Protein AF-0000000068597680 (afdb_homodimer)

Radius of gyration: 28.23 Å; Cα contacts (8 Å, |Δi|>4): 250; chains: 2; bounding box: 52×88×103 Å

Structure (mmCIF, N/CA/C/O backbone):
data_AF-0000000068597680-model_v1
#
loop_
_entity.id
_entity.type
_entity.pdbx_description
1 polymer 'Septum formation topological specificity factor MinE'
#
loop_
_atom_site.group_PDB
_atom_site.id
_atom_site.type_symbol
_atom_site.label_atom_id
_atom_site.label_alt_id
_atom_site.label_comp_id
_atom_site.label_asym_id
_atom_site.label_entity_id
_atom_site.label_seq_id
_atom_site.pdbx_PDB_ins_code
_atom_site.Cartn_x
_atom_site.Cartn_y
_atom_site.Cartn_z
_atom_site.occupancy
_atom_site.B_iso_or_equiv
_atom_site.auth_seq_id
_atom_site.auth_comp_id
_atom_site.auth_asym_id
_atom_site.auth_atom_id
_atom_site.pdbx_PDB_model_num
ATOM 1 N N . MET A 1 1 ? 17.906 44.656 -8.352 1 58.22 1 MET A N 1
ATOM 2 C CA . MET A 1 1 ? 18.5 45 -7.055 1 58.22 1 MET A CA 1
ATOM 3 C C . MET A 1 1 ? 18.547 43.75 -6.148 1 58.22 1 MET A C 1
ATOM 5 O O . MET A 1 1 ? 19.531 43.562 -5.434 1 58.22 1 MET A O 1
ATOM 9 N N . HIS A 1 2 ? 17.594 42.812 -6.258 1 70.38 2 HIS A N 1
ATOM 10 C CA . HIS A 1 2 ? 17.469 41.656 -5.359 1 70.38 2 HIS A CA 1
ATOM 11 C C . HIS A 1 2 ? 18.578 40.656 -5.613 1 70.38 2 HIS A C 1
ATOM 13 O O . HIS A 1 2 ? 19.109 40.062 -4.672 1 70.38 2 HIS A O 1
ATOM 19 N N . MET A 1 3 ? 19.062 40.5 -6.773 1 74.06 3 MET A N 1
ATOM 20 C CA . MET A 1 3 ? 20.094 39.531 -7.125 1 74.06 3 MET A CA 1
ATOM 21 C C . MET A 1 3 ? 21.453 39.969 -6.555 1 74.06 3 MET A C 1
ATOM 23 O O . MET A 1 3 ? 22.172 39.125 -5.996 1 74.06 3 MET A O 1
ATOM 27 N N . ALA A 1 4 ? 21.766 41.25 -6.621 1 79.25 4 ALA A N 1
ATOM 28 C CA . ALA A 1 4 ? 23.031 41.75 -6.102 1 79.25 4 ALA A CA 1
ATOM 29 C C . ALA A 1 4 ? 23.094 41.594 -4.582 1 79.25 4 ALA A C 1
ATOM 31 O O . ALA A 1 4 ? 24.141 41.25 -4.027 1 79.25 4 ALA A O 1
ATOM 32 N N . TYR A 1 5 ? 22.016 41.812 -3.977 1 79.5 5 TYR A N 1
ATOM 33 C CA . TYR A 1 5 ? 21.938 41.75 -2.521 1 79.5 5 TYR A CA 1
ATOM 34 C C . TYR A 1 5 ? 22.25 40.344 -2.027 1 79.5 5 TYR A C 1
ATOM 36 O O . TYR A 1 5 ? 22.969 40.156 -1.041 1 79.5 5 TYR A O 1
ATOM 44 N N . ARG A 1 6 ? 21.75 39.281 -2.684 1 80.88 6 ARG A N 1
ATOM 45 C CA . ARG A 1 6 ? 21.922 37.875 -2.291 1 80.88 6 ARG A CA 1
ATOM 46 C C . ARG A 1 6 ? 23.375 37.469 -2.441 1 80.88 6 ARG A C 1
ATOM 48 O O . ARG A 1 6 ? 23.859 36.594 -1.688 1 80.88 6 ARG A O 1
ATOM 55 N N . ILE A 1 7 ? 24.016 37.969 -3.381 1 84.94 7 ILE A N 1
ATOM 56 C CA . ILE A 1 7 ? 25.438 37.719 -3.604 1 84.94 7 ILE A CA 1
ATOM 57 C C . ILE A 1 7 ? 26.25 38.281 -2.459 1 84.94 7 ILE A C 1
ATOM 59 O O . ILE A 1 7 ? 27.203 37.656 -1.98 1 84.94 7 ILE A O 1
ATOM 63 N N . PHE A 1 8 ? 25.875 39.406 -2.006 1 87.44 8 PHE A N 1
ATOM 64 C CA . PHE A 1 8 ? 26.656 40.125 -1.002 1 87.44 8 PHE A CA 1
ATOM 65 C C . PHE A 1 8 ? 26.234 39.719 0.404 1 87.44 8 PHE A C 1
ATOM 67 O O . PHE A 1 8 ? 27.031 39.75 1.337 1 87.44 8 PHE A O 1
ATOM 74 N N . PHE A 1 9 ? 24.953 39.219 0.613 1 86.19 9 PHE A N 1
ATOM 75 C CA . PHE A 1 9 ? 24.438 38.844 1.919 1 86.19 9 PHE A CA 1
ATOM 76 C C . PHE A 1 9 ? 23.766 37.469 1.843 1 86.19 9 PHE A C 1
ATOM 78 O O . PHE A 1 9 ? 22.547 37.375 1.99 1 86.19 9 PHE A O 1
ATOM 85 N N . PRO A 1 10 ? 24.625 36.5 1.604 1 82.94 10 PRO A N 1
ATOM 86 C CA . PRO A 1 10 ? 24.047 35.156 1.555 1 82.94 10 PRO A CA 1
ATOM 87 C C . PRO A 1 10 ? 23.359 34.75 2.863 1 82.94 10 PRO A C 1
ATOM 89 O O . PRO A 1 10 ? 23.703 35.281 3.926 1 82.94 10 PRO A O 1
ATOM 92 N N . PRO A 1 11 ? 22.297 34.031 2.746 1 83.25 11 PRO A N 1
ATOM 93 C CA . PRO A 1 11 ? 21.656 33.594 3.984 1 83.25 11 PRO A CA 1
ATOM 94 C C . PRO A 1 11 ? 22.625 32.938 4.961 1 83.25 11 PRO A C 1
ATOM 96 O O . PRO A 1 11 ? 23.516 32.219 4.543 1 83.25 11 PRO A O 1
ATOM 99 N N . SER A 1 12 ? 22.531 33.344 6.102 1 89.12 12 SER A N 1
ATOM 100 C CA . SER A 1 12 ? 23.359 32.75 7.145 1 89.12 12 SER A CA 1
ATOM 101 C C . SER A 1 12 ? 22.953 31.312 7.441 1 89.12 12 SER A C 1
ATOM 103 O O . SER A 1 12 ? 21.891 30.859 7 1 89.12 12 SER A O 1
ATOM 105 N N . ALA A 1 13 ? 23.828 30.609 7.992 1 88.81 13 ALA A N 1
ATOM 106 C CA . ALA A 1 13 ? 23.547 29.25 8.438 1 88.81 13 ALA A CA 1
ATOM 107 C C . ALA A 1 13 ? 22.297 29.219 9.32 1 88.81 13 ALA A C 1
ATOM 109 O O . ALA A 1 13 ? 21.516 28.281 9.266 1 88.81 13 ALA A O 1
ATOM 110 N N . GLU A 1 14 ? 22.297 30.328 10.148 1 90.44 14 GLU A N 1
ATOM 111 C CA . GLU A 1 14 ? 21.141 30.438 11.031 1 90.44 14 GLU A CA 1
ATOM 112 C C . GLU A 1 14 ? 19.844 30.594 10.242 1 90.44 14 GLU A C 1
ATOM 114 O O . GLU A 1 14 ? 18.828 30.016 10.602 1 90.44 14 GLU A O 1
ATOM 119 N N . ASP A 1 15 ? 19.859 31.375 9.25 1 88.88 15 ASP A N 1
ATOM 120 C CA . ASP A 1 15 ? 18.703 31.594 8.391 1 88.88 15 ASP A CA 1
ATOM 121 C C . ASP A 1 15 ? 18.281 30.297 7.711 1 88.88 15 ASP A C 1
ATOM 123 O O . ASP A 1 15 ? 17.078 30 7.625 1 88.88 15 ASP A O 1
ATOM 127 N N . THR A 1 16 ? 19.266 29.547 7.227 1 89.38 16 THR A N 1
ATOM 128 C CA . THR A 1 16 ? 19 28.281 6.57 1 89.38 16 THR A CA 1
ATOM 129 C C . THR A 1 16 ? 18.391 27.281 7.555 1 89.38 16 THR A C 1
ATOM 131 O O . THR A 1 16 ? 17.438 26.578 7.215 1 89.38 16 THR A O 1
ATOM 134 N N . ALA A 1 17 ? 18.953 27.328 8.758 1 92.62 17 ALA A N 1
ATOM 135 C CA . ALA A 1 17 ? 18.453 26.422 9.781 1 92.62 17 ALA A CA 1
ATOM 136 C C . ALA A 1 17 ? 17.016 26.766 10.164 1 92.62 17 ALA A C 1
ATOM 138 O O . ALA A 1 17 ? 16.188 25.859 10.359 1 92.62 17 ALA A O 1
ATOM 139 N N . ARG A 1 18 ? 16.719 28.062 10.32 1 92.5 18 ARG A N 1
ATOM 140 C CA . ARG A 1 18 ? 15.375 28.531 10.656 1 92.5 18 ARG A CA 1
ATOM 141 C C . ARG A 1 18 ? 14.375 28.125 9.578 1 92.5 18 ARG A C 1
ATOM 143 O O . ARG A 1 18 ? 13.273 27.656 9.883 1 92.5 18 ARG A O 1
ATOM 150 N N . MET A 1 19 ? 14.758 28.297 8.344 1 91.81 19 MET A N 1
ATOM 151 C CA . MET A 1 19 ? 13.891 27.953 7.223 1 91.81 19 MET A CA 1
ATOM 152 C C . MET A 1 19 ? 13.609 26.453 7.188 1 91.81 19 MET A C 1
ATOM 154 O O . MET A 1 19 ? 12.484 26.031 6.934 1 91.81 19 MET A O 1
ATOM 158 N N . GLU A 1 20 ? 14.594 25.656 7.508 1 92.19 20 GLU A N 1
ATOM 159 C CA . GLU A 1 20 ? 14.438 24.203 7.531 1 92.19 20 GLU A CA 1
ATOM 160 C C . GLU A 1 20 ? 13.508 23.766 8.656 1 92.19 20 GLU A C 1
ATOM 162 O O . GLU A 1 20 ? 12.695 22.859 8.477 1 92.19 20 GLU A O 1
ATOM 167 N N . ALA A 1 21 ? 13.648 24.406 9.758 1 93.5 21 ALA A N 1
ATOM 168 C CA . ALA A 1 21 ? 12.789 24.109 10.898 1 93.5 21 ALA A CA 1
ATOM 169 C C . ALA A 1 21 ? 11.328 24.406 10.578 1 93.5 21 ALA A C 1
ATOM 171 O O . ALA A 1 21 ? 10.445 23.594 10.875 1 93.5 21 ALA A O 1
ATOM 172 N N . LYS A 1 22 ? 11.125 25.516 10.055 1 93.69 22 LYS A N 1
ATOM 173 C CA . LYS A 1 22 ? 9.773 25.891 9.664 1 93.69 22 LYS A CA 1
ATOM 174 C C . LYS A 1 22 ? 9.172 24.891 8.688 1 93.69 22 LYS A C 1
ATOM 176 O O . LYS A 1 22 ? 8 24.531 8.797 1 93.69 22 LYS A O 1
ATOM 181 N N . LYS A 1 23 ? 9.969 24.5 7.766 1 91.62 23 LYS A N 1
ATOM 182 C CA . LYS A 1 23 ? 9.539 23.5 6.789 1 91.62 23 LYS A CA 1
ATOM 183 C C . LYS A 1 23 ? 9.188 22.188 7.469 1 91.62 23 LYS A C 1
ATOM 185 O O . LYS A 1 23 ? 8.172 21.562 7.148 1 91.62 23 LYS A O 1
ATOM 190 N N . ARG A 1 24 ? 10.031 21.797 8.312 1 90 24 ARG A N 1
ATOM 191 C CA . ARG A 1 24 ? 9.805 20.562 9.055 1 90 24 ARG A CA 1
ATOM 192 C C . ARG A 1 24 ? 8.523 20.641 9.883 1 90 24 ARG A C 1
ATOM 194 O O . ARG A 1 24 ? 7.711 19.719 9.875 1 90 24 ARG A O 1
ATOM 201 N N . LEU A 1 25 ? 8.375 21.828 10.555 1 94.38 25 LEU A N 1
ATOM 202 C CA . LEU A 1 25 ? 7.164 22.031 11.344 1 94.38 25 LEU A CA 1
ATOM 203 C C . LEU A 1 25 ? 5.922 21.953 10.469 1 94.38 25 LEU A C 1
ATOM 205 O O . LEU A 1 25 ? 4.926 21.328 10.852 1 94.38 25 LEU A O 1
ATOM 209 N N . ARG A 1 26 ? 5.973 22.547 9.344 1 92.56 26 ARG A N 1
ATOM 210 C CA . ARG A 1 26 ? 4.852 22.516 8.414 1 92.56 26 ARG A CA 1
ATOM 211 C C . ARG A 1 26 ? 4.543 21.078 7.992 1 92.56 26 ARG A C 1
ATOM 213 O O . ARG A 1 26 ? 3.377 20.688 7.914 1 92.56 26 ARG A O 1
ATOM 220 N N . MET A 1 27 ? 5.543 20.312 7.84 1 92.88 27 MET A N 1
ATOM 221 C CA . MET A 1 27 ? 5.383 18.922 7.43 1 92.88 27 MET A CA 1
ATOM 222 C C . MET A 1 27 ? 4.73 18.109 8.539 1 92.88 27 MET A C 1
ATOM 224 O O . MET A 1 27 ? 3.875 17.25 8.266 1 92.88 27 MET A O 1
ATOM 228 N N . ILE A 1 28 ? 5.191 18.422 9.695 1 92.31 28 ILE A N 1
ATOM 229 C CA . ILE A 1 28 ? 4.664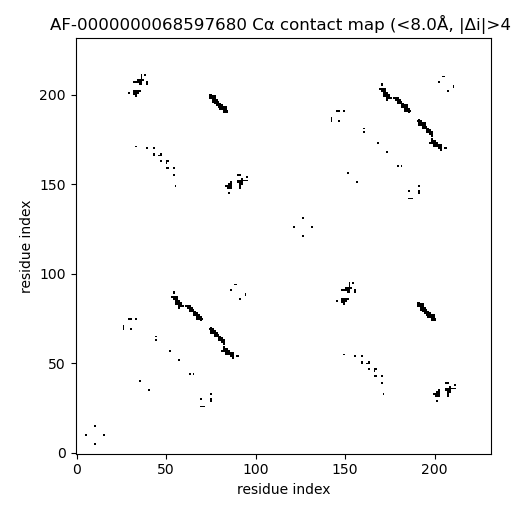 17.688 10.836 1 92.31 28 ILE A CA 1
ATOM 230 C C . ILE A 1 28 ? 3.182 18.016 11.016 1 92.31 28 ILE A C 1
ATOM 232 O O . ILE A 1 28 ? 2.379 17.109 11.297 1 92.31 28 ILE A O 1
ATOM 236 N N . LEU A 1 29 ? 2.801 19.188 10.812 1 93.44 29 LEU A N 1
ATOM 237 C CA . LEU A 1 29 ? 1.412 19.609 10.961 1 93.44 29 LEU A CA 1
ATOM 238 C C . LEU A 1 29 ? 0.535 18.969 9.891 1 93.44 29 LEU A C 1
ATOM 240 O O . LEU A 1 29 ? -0.606 18.594 10.156 1 93.44 29 LEU A O 1
ATOM 244 N N . VAL A 1 30 ? 1.099 18.922 8.766 1 92.81 30 VAL A N 1
ATOM 245 C CA . VAL A 1 30 ? 0.373 18.281 7.676 1 92.81 30 VAL A CA 1
ATOM 246 C C . VAL A 1 30 ? 0.18 16.797 7.988 1 92.81 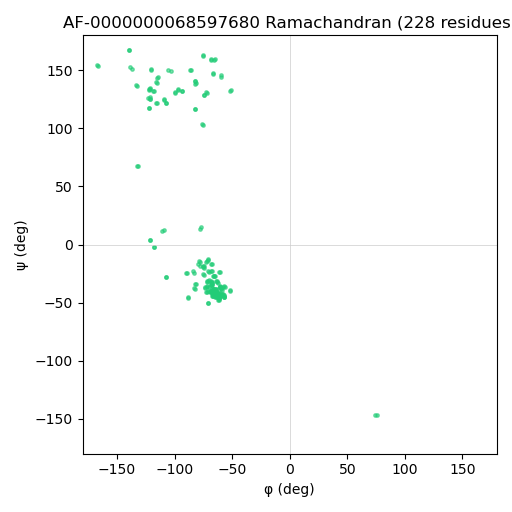30 VAL A C 1
ATOM 248 O O . VAL A 1 30 ? -0.91 16.25 7.797 1 92.81 30 VAL A O 1
ATOM 251 N N . ALA A 1 31 ? 1.197 16.156 8.438 1 93.06 31 ALA A N 1
ATOM 252 C CA . ALA A 1 31 ? 1.146 14.75 8.797 1 93.06 31 ALA A CA 1
ATOM 253 C C . ALA A 1 31 ? 0.117 14.5 9.898 1 93.06 31 ALA A C 1
ATOM 255 O O . ALA A 1 31 ? -0.61 13.508 9.859 1 93.06 31 ALA A O 1
ATOM 256 N N . ASP A 1 32 ? 0.113 15.477 10.797 1 93.25 32 ASP A N 1
ATOM 257 C CA . ASP A 1 32 ? -0.811 15.359 11.922 1 93.25 32 ASP A CA 1
ATOM 258 C C . ASP A 1 32 ? -2.258 15.305 11.438 1 93.25 32 ASP A C 1
ATOM 260 O O . ASP A 1 32 ? -3.053 14.508 11.93 1 93.25 32 ASP A O 1
ATOM 264 N N . ARG A 1 33 ? -2.543 16.047 10.391 1 93.69 33 ARG A N 1
ATOM 265 C CA . ARG A 1 33 ? -3.891 16.094 9.836 1 93.69 33 ARG A CA 1
ATOM 266 C C . ARG A 1 33 ? -4.242 14.773 9.141 1 93.69 33 ARG A C 1
ATOM 268 O O . ARG A 1 33 ? -5.41 14.516 8.852 1 93.69 33 ARG A O 1
ATOM 275 N N . CYS A 1 34 ? -3.262 14.031 8.953 1 96.56 34 CYS A N 1
ATOM 276 C CA . CYS A 1 34 ? -3.475 12.805 8.195 1 96.56 34 CYS A CA 1
ATOM 277 C C . CYS A 1 34 ? -3.375 11.578 9.094 1 96.56 34 CYS A C 1
ATOM 279 O O . CYS A 1 34 ? -3.297 10.453 8.602 1 96.56 34 CYS A O 1
ATOM 281 N N . THR A 1 35 ? -3.369 11.766 10.367 1 95.44 35 THR A N 1
ATOM 282 C CA . THR A 1 35 ? -3.213 10.656 11.305 1 95.44 35 THR A CA 1
ATOM 283 C C . THR A 1 35 ? -4.57 10.188 11.812 1 95.44 35 THR A C 1
ATOM 285 O O . THR A 1 35 ? -5.41 10.992 12.211 1 95.44 35 THR A O 1
ATOM 288 N N . MET A 1 36 ? -4.742 8.922 11.805 1 94.56 36 MET A N 1
ATOM 289 C CA . MET A 1 36 ? -5.984 8.297 12.25 1 94.56 36 MET A CA 1
ATOM 290 C C . MET A 1 36 ? -5.809 7.648 13.617 1 94.56 36 MET A C 1
ATOM 292 O O . MET A 1 36 ? -4.707 7.219 13.969 1 94.56 36 MET A O 1
ATOM 296 N N . SER A 1 37 ? -6.945 7.645 14.32 1 93 37 SER A N 1
ATOM 297 C CA . SER A 1 37 ? -6.93 6.855 15.547 1 93 37 SER A CA 1
ATOM 298 C C . SER A 1 37 ? -6.77 5.371 15.25 1 93 37 SER A C 1
ATOM 300 O O . SER A 1 37 ? -7.004 4.93 14.125 1 93 37 SER A O 1
ATOM 302 N N . GLU A 1 38 ? -6.316 4.641 16.234 1 93.06 38 GLU A N 1
ATOM 303 C CA . GLU A 1 38 ? -6.156 3.199 16.078 1 93.06 38 GLU A CA 1
ATOM 304 C C . GLU A 1 38 ? -7.484 2.533 15.727 1 93.06 38 GLU A C 1
ATOM 306 O O . GLU A 1 38 ? -7.535 1.646 14.867 1 93.06 38 GLU A O 1
ATOM 311 N N . THR A 1 39 ? -8.508 2.953 16.391 1 94.12 39 THR A N 1
ATOM 312 C CA . THR A 1 39 ? -9.836 2.395 16.156 1 94.12 39 THR A CA 1
ATOM 313 C C . THR A 1 39 ? -10.305 2.676 14.734 1 94.12 39 THR A C 1
ATOM 315 O O . THR A 1 39 ? -10.844 1.791 14.07 1 94.12 39 THR A O 1
ATOM 318 N N . SER A 1 40 ? -10.094 3.896 14.297 1 95.38 40 SER A N 1
ATOM 319 C CA . SER A 1 40 ? -10.484 4.266 12.938 1 95.38 40 SER A CA 1
ATOM 320 C C . SER A 1 40 ? -9.672 3.494 11.898 1 95.38 40 SER A C 1
ATOM 322 O O . SER A 1 40 ? -10.203 3.074 10.875 1 95.38 40 SER A O 1
ATOM 324 N N . MET A 1 41 ? -8.422 3.346 12.219 1 95.5 41 MET A N 1
ATOM 325 C CA . MET A 1 41 ? -7.551 2.576 11.336 1 95.5 41 MET A CA 1
ATOM 326 C C . MET A 1 41 ? -8.039 1.136 11.211 1 95.5 41 MET A C 1
ATOM 328 O O . MET A 1 41 ? -8.102 0.591 10.109 1 95.5 41 MET A O 1
ATOM 332 N N . ASP A 1 42 ? -8.344 0.575 12.266 1 95.19 42 ASP A N 1
ATOM 333 C CA . ASP A 1 42 ? -8.844 -0.796 12.266 1 95.19 42 ASP A CA 1
ATOM 334 C C . ASP A 1 42 ? -10.156 -0.904 11.484 1 95.19 42 ASP A C 1
ATOM 336 O O . ASP A 1 42 ? -10.359 -1.859 10.734 1 95.19 42 ASP A O 1
ATOM 340 N N . ALA A 1 43 ? -11.008 0.056 11.688 1 95.75 43 ALA A N 1
ATOM 341 C CA . ALA A 1 43 ? -12.273 0.076 10.953 1 95.75 43 ALA A CA 1
ATOM 342 C C . ALA A 1 43 ? -12.039 0.183 9.453 1 95.75 43 ALA A C 1
ATOM 344 O O . ALA A 1 43 ? -12.68 -0.519 8.664 1 95.75 43 ALA A O 1
ATOM 345 N N . MET A 1 44 ? -11.133 1.06 9.047 1 96.81 44 MET A N 1
ATOM 346 C CA . MET A 1 44 ? -10.805 1.213 7.637 1 96.81 44 MET A CA 1
ATOM 347 C C . MET A 1 44 ? -10.234 -0.081 7.066 1 96.81 44 MET A C 1
ATOM 349 O O . MET A 1 44 ? -10.609 -0.503 5.973 1 96.81 44 MET A O 1
ATOM 353 N N . LYS A 1 45 ? -9.336 -0.729 7.816 1 95.94 45 LYS A N 1
ATOM 354 C CA . LYS A 1 45 ? -8.75 -1.999 7.398 1 95.94 45 LYS A CA 1
ATOM 355 C C . LYS A 1 45 ? -9.828 -3.045 7.137 1 95.94 45 LYS A C 1
ATOM 357 O O . LYS A 1 45 ? -9.781 -3.762 6.137 1 95.94 45 LYS A O 1
ATOM 362 N N . MET A 1 46 ? -10.758 -3.115 8.031 1 95.88 46 MET A N 1
ATOM 363 C CA . MET A 1 46 ? -11.82 -4.102 7.91 1 95.88 46 MET A CA 1
ATOM 364 C C . MET A 1 46 ? -12.656 -3.854 6.66 1 95.88 46 MET A C 1
ATOM 366 O O . MET A 1 46 ? -12.977 -4.789 5.922 1 95.88 46 MET A O 1
ATOM 370 N N . LYS A 1 47 ? -12.977 -2.623 6.457 1 96.69 47 LYS A N 1
ATOM 371 C CA . LYS A 1 47 ? -13.781 -2.287 5.285 1 96.69 47 LYS A CA 1
ATOM 372 C C . LYS A 1 47 ? -13.016 -2.574 3.994 1 96.69 47 LYS A C 1
ATOM 374 O O . LYS A 1 47 ? -13.594 -3.068 3.023 1 96.69 47 LYS A O 1
ATOM 379 N N . ILE A 1 48 ? -11.742 -2.277 3.992 1 96.56 48 ILE A N 1
ATOM 380 C CA . ILE A 1 48 ? -10.906 -2.551 2.828 1 96.56 48 ILE A CA 1
ATOM 381 C C . ILE A 1 48 ? -10.852 -4.055 2.574 1 96.56 48 ILE A C 1
ATOM 383 O O . ILE A 1 48 ? -10.953 -4.504 1.431 1 96.56 48 ILE A O 1
ATOM 387 N N . MET A 1 49 ? -10.695 -4.793 3.596 1 95.62 49 MET A N 1
ATOM 388 C CA . MET A 1 49 ? -10.648 -6.246 3.467 1 95.62 49 MET A CA 1
ATOM 389 C C . MET A 1 49 ? -11.938 -6.785 2.863 1 95.62 49 MET A C 1
ATOM 391 O O . MET A 1 49 ? -11.906 -7.695 2.033 1 95.62 49 MET A O 1
ATOM 395 N N . ASP A 1 50 ? -13.016 -6.242 3.354 1 96.38 50 ASP A N 1
ATOM 396 C CA . ASP A 1 50 ? -14.312 -6.656 2.816 1 96.38 50 ASP A CA 1
ATOM 397 C C . ASP A 1 50 ? -14.375 -6.438 1.306 1 96.38 50 ASP A C 1
ATOM 399 O O . ASP A 1 50 ? -14.812 -7.32 0.564 1 96.38 50 ASP A O 1
ATOM 403 N N . VAL A 1 51 ? -13.922 -5.32 0.912 1 96.75 51 VAL A N 1
ATOM 404 C CA . VAL A 1 51 ? -13.977 -4.965 -0.502 1 96.75 51 VAL A CA 1
ATOM 405 C C . VAL A 1 51 ? -12.984 -5.816 -1.287 1 96.75 51 VAL A C 1
ATOM 407 O O . VAL A 1 51 ? -13.328 -6.402 -2.312 1 96.75 51 VAL A O 1
ATOM 410 N N . VAL A 1 52 ? -11.711 -5.926 -0.894 1 97 52 VAL A N 1
ATOM 411 C CA . VAL A 1 52 ? -10.672 -6.66 -1.602 1 97 52 VAL A CA 1
ATOM 412 C C . VAL A 1 52 ? -11.023 -8.141 -1.647 1 97 52 VAL A C 1
ATOM 414 O O . VAL A 1 52 ? -10.695 -8.836 -2.613 1 97 52 VAL A O 1
ATOM 417 N N . GLY A 1 53 ? -11.695 -8.57 -0.624 1 96.94 53 GLY A N 1
ATOM 418 C CA . GLY A 1 53 ? -12.125 -9.953 -0.543 1 96.94 53 GLY A CA 1
ATOM 419 C C . GLY A 1 53 ? -13.062 -10.352 -1.668 1 96.94 53 GLY A C 1
ATOM 420 O O . GLY A 1 53 ? -13.258 -11.539 -1.927 1 96.94 53 GLY A O 1
ATOM 421 N N . GLU A 1 54 ? -13.711 -9.469 -2.242 1 96.88 54 GLU A N 1
ATOM 422 C CA . GLU A 1 54 ? -14.547 -9.75 -3.404 1 96.88 54 GLU A CA 1
ATOM 423 C C . GLU A 1 54 ? -13.711 -10.188 -4.602 1 96.88 54 GLU A C 1
ATOM 425 O O . GLU A 1 54 ? -14.18 -10.945 -5.453 1 96.88 54 GLU A O 1
ATOM 430 N N . PHE A 1 55 ? -12.453 -9.758 -4.66 1 97.31 55 PHE A N 1
ATOM 431 C CA . PHE A 1 55 ? -11.625 -9.945 -5.848 1 97.31 55 PHE A CA 1
ATOM 432 C C . PHE A 1 55 ? -10.562 -11.016 -5.605 1 97.31 55 PHE A C 1
ATOM 434 O O . PHE A 1 55 ? -10.109 -11.664 -6.551 1 97.31 55 PHE A O 1
ATOM 441 N N . VAL A 1 56 ? -10.164 -11.164 -4.352 1 97.44 56 VAL A N 1
ATOM 442 C CA . VAL A 1 56 ? -9.023 -12.031 -4.07 1 97.44 56 VAL A CA 1
ATOM 443 C C . VAL A 1 56 ? -9.32 -12.883 -2.834 1 97.44 56 VAL A C 1
ATOM 445 O O . VAL A 1 56 ? -10.156 -12.516 -2.004 1 97.44 56 VAL A O 1
ATOM 448 N N . ASP A 1 57 ? -8.734 -14.016 -2.801 1 97.19 57 ASP A N 1
ATOM 449 C CA . ASP A 1 57 ? -8.609 -14.742 -1.539 1 97.19 57 ASP A CA 1
ATOM 450 C C . ASP A 1 57 ? -7.422 -14.227 -0.728 1 97.19 57 ASP A C 1
ATOM 452 O O . ASP A 1 57 ? -6.277 -14.289 -1.182 1 97.19 57 ASP A O 1
ATOM 456 N N . VAL A 1 58 ? -7.711 -13.695 0.381 1 96.69 58 VAL A N 1
ATOM 457 C CA . VAL A 1 58 ? -6.688 -13.094 1.229 1 96.69 58 VAL A CA 1
ATOM 458 C C . VAL A 1 58 ? -5.977 -14.18 2.031 1 96.69 58 VAL A C 1
ATOM 460 O O . VAL A 1 58 ? -6.609 -15.125 2.506 1 96.69 58 VAL A O 1
ATOM 463 N N . ASP A 1 59 ? -4.672 -14.062 2.15 1 95.62 59 ASP A N 1
ATOM 464 C CA . ASP A 1 59 ? -3.924 -14.961 3.023 1 95.62 59 ASP A CA 1
ATOM 465 C C . ASP A 1 59 ? -4.109 -14.578 4.492 1 95.62 59 ASP A C 1
ATOM 467 O O . ASP A 1 59 ? -3.484 -13.633 4.973 1 95.62 59 ASP A O 1
ATOM 471 N N . GLU A 1 60 ? -4.844 -15.258 5.133 1 91.88 60 GLU A N 1
ATOM 472 C CA . GLU A 1 60 ? -5.215 -14.938 6.508 1 91.88 60 GLU A CA 1
ATOM 473 C C . GLU A 1 60 ? -4.051 -15.18 7.465 1 91.88 60 GLU A C 1
ATOM 475 O O . GLU A 1 60 ? -4.074 -14.711 8.609 1 91.88 60 GLU A O 1
ATOM 480 N N . ALA A 1 61 ? -3.078 -15.891 6.996 1 93.44 61 ALA A N 1
ATOM 481 C CA . ALA A 1 61 ? -1.914 -16.172 7.832 1 93.44 61 ALA A CA 1
ATOM 482 C C . ALA A 1 61 ? -1.081 -14.914 8.055 1 93.44 61 ALA A C 1
ATOM 484 O O . ALA A 1 61 ? -0.239 -14.867 8.953 1 93.44 61 ALA A O 1
ATOM 485 N N . GLN A 1 62 ? -1.179 -14.047 7.246 1 94.12 62 GLN A N 1
ATOM 486 C CA . GLN A 1 62 ? -0.488 -12.766 7.344 1 94.12 62 GLN A CA 1
ATOM 487 C C . GLN A 1 62 ? -1.479 -11.617 7.523 1 94.12 62 GLN A C 1
ATOM 489 O O . GLN A 1 62 ? -2.562 -11.633 6.934 1 94.12 62 GLN A O 1
ATOM 494 N N . GLU A 1 63 ? -1.086 -10.641 8.289 1 91.38 63 GLU A N 1
ATOM 495 C CA . GLU A 1 63 ? -1.985 -9.523 8.562 1 91.38 63 GLU A CA 1
ATOM 496 C C . GLU A 1 63 ? -1.867 -8.445 7.488 1 91.38 63 GLU A C 1
ATOM 498 O O . GLU A 1 63 ? -0.798 -8.258 6.906 1 91.38 63 GLU A O 1
ATOM 503 N N . VAL A 1 64 ? -2.973 -7.82 7.336 1 94.12 64 VAL A N 1
ATOM 504 C CA . VAL A 1 64 ? -2.967 -6.609 6.523 1 94.12 64 VAL A CA 1
ATOM 505 C C . VAL A 1 64 ? -2.281 -5.48 7.293 1 94.12 64 VAL A C 1
ATOM 507 O O . VAL A 1 64 ? -2.545 -5.277 8.477 1 94.12 64 VAL A O 1
ATOM 510 N N . ASP A 1 65 ? -1.37 -4.828 6.621 1 94.19 65 ASP A N 1
ATOM 511 C CA . ASP A 1 65 ? -0.635 -3.738 7.254 1 94.19 65 ASP A CA 1
ATOM 512 C C . ASP A 1 65 ? -0.915 -2.408 6.559 1 94.19 65 ASP A C 1
ATOM 514 O O . ASP A 1 65 ? -1.021 -2.354 5.332 1 94.19 65 ASP A O 1
ATOM 518 N N . VAL A 1 66 ? -1.061 -1.36 7.375 1 95.88 66 VAL A N 1
ATOM 519 C CA . VAL A 1 66 ? -1.21 -0.005 6.859 1 95.88 66 VAL A CA 1
ATOM 520 C C . VAL A 1 66 ? -0.098 0.885 7.406 1 95.88 66 VAL A C 1
ATOM 522 O O . VAL A 1 66 ? 0.149 0.905 8.617 1 95.88 66 VAL A O 1
ATOM 525 N N . SER A 1 67 ? 0.599 1.511 6.508 1 96 67 SER A N 1
ATOM 526 C CA . SER A 1 67 ? 1.625 2.465 6.914 1 96 67 SER A CA 1
ATOM 527 C C . SER A 1 67 ? 1.338 3.855 6.359 1 96 67 SER A C 1
ATOM 529 O O . SER A 1 67 ? 0.638 3.998 5.355 1 96 67 SER A O 1
ATOM 531 N N . MET A 1 68 ? 1.801 4.812 7.125 1 95.62 68 MET A N 1
ATOM 532 C CA . MET A 1 68 ? 1.686 6.207 6.719 1 95.62 68 MET A CA 1
ATOM 533 C C . MET A 1 68 ? 3.062 6.844 6.559 1 95.62 68 MET A C 1
ATOM 535 O O . MET A 1 68 ? 3.938 6.66 7.406 1 95.62 68 MET A O 1
ATOM 539 N N . ASN A 1 69 ? 3.252 7.551 5.422 1 95 69 ASN A N 1
ATOM 540 C CA . ASN A 1 69 ? 4.473 8.312 5.176 1 95 69 ASN A CA 1
ATOM 541 C C . ASN A 1 69 ? 4.164 9.711 4.652 1 95 69 ASN A C 1
ATOM 543 O O . ASN A 1 69 ? 3.27 9.883 3.826 1 95 69 ASN A O 1
ATOM 547 N N . THR A 1 70 ? 4.93 10.609 5.227 1 94.12 70 THR A N 1
ATOM 548 C CA . THR A 1 70 ? 4.797 12 4.793 1 94.12 70 THR A CA 1
ATOM 549 C C . THR A 1 70 ? 6.137 12.539 4.301 1 94.12 70 THR A C 1
ATOM 551 O O . THR A 1 70 ? 7.16 12.391 4.973 1 94.12 70 THR A O 1
ATOM 554 N N . ASP A 1 71 ? 6.047 13.055 3.076 1 89.12 71 ASP A N 1
ATOM 555 C CA . ASP A 1 71 ? 7.281 13.664 2.598 1 89.12 71 ASP A CA 1
ATOM 556 C C . ASP A 1 71 ? 6.996 14.961 1.844 1 89.12 71 ASP A C 1
ATOM 558 O O . ASP A 1 71 ? 5.836 15.289 1.583 1 89.12 71 ASP A O 1
ATOM 562 N N . GLU A 1 72 ? 8.008 15.68 1.622 1 85.69 72 GLU A N 1
ATOM 563 C CA . GLU A 1 72 ? 7.875 17.031 1.062 1 85.69 72 GLU A CA 1
ATOM 564 C C . GLU A 1 72 ? 7.395 16.969 -0.385 1 85.69 72 GLU A C 1
ATOM 566 O O . GLU A 1 72 ? 6.66 17.859 -0.831 1 85.69 72 GLU A O 1
ATOM 571 N N . GLU A 1 73 ? 7.77 16.031 -1.042 1 86.19 73 GLU A N 1
ATOM 572 C CA . GLU A 1 73 ? 7.508 15.992 -2.477 1 86.19 73 GLU A CA 1
ATOM 573 C C . GLU A 1 73 ? 6.102 15.469 -2.764 1 86.19 73 GLU A C 1
ATOM 575 O O . GLU A 1 73 ? 5.375 16.047 -3.576 1 86.19 73 GLU A O 1
ATOM 580 N N . PHE A 1 74 ? 5.629 14.469 -1.969 1 88.56 74 PHE A N 1
ATOM 581 C CA . PHE A 1 74 ? 4.406 13.781 -2.369 1 88.56 74 PHE A CA 1
ATOM 582 C C . PHE A 1 74 ? 3.312 13.969 -1.326 1 88.56 74 PHE A C 1
ATOM 584 O O . PHE A 1 74 ? 2.176 13.531 -1.524 1 88.56 74 PHE A O 1
ATOM 591 N N . GLY A 1 75 ? 3.658 14.641 -0.302 1 93.25 75 GLY A N 1
ATOM 592 C CA . GLY A 1 75 ? 2.686 14.766 0.771 1 93.25 75 GLY A CA 1
ATOM 593 C C . GLY A 1 75 ? 2.52 13.5 1.581 1 93.25 75 GLY A C 1
ATOM 594 O O . GLY A 1 75 ? 3.496 12.789 1.844 1 93.25 75 GLY A O 1
ATOM 595 N N . THR A 1 76 ? 1.323 13.305 2.023 1 96.31 76 THR A N 1
ATOM 596 C CA . THR A 1 76 ? 1.085 12.141 2.869 1 96.31 76 THR A CA 1
ATOM 597 C C . THR A 1 76 ? 0.471 11 2.061 1 96.31 76 THR A C 1
ATOM 599 O O . THR A 1 76 ? -0.468 11.211 1.291 1 96.31 76 THR A O 1
ATOM 602 N N . MET A 1 77 ? 1.126 9.773 2.25 1 96.88 77 MET A N 1
ATOM 603 C CA . MET A 1 77 ? 0.651 8.57 1.584 1 96.88 77 MET A CA 1
ATOM 604 C C . MET A 1 77 ? 0.319 7.48 2.602 1 96.88 77 MET A C 1
ATOM 606 O O . MET A 1 77 ? 1.062 7.277 3.562 1 96.88 77 MET A O 1
ATOM 610 N N . TYR A 1 78 ? -0.839 6.879 2.426 1 97.62 78 TYR A N 1
ATOM 611 C CA . TYR A 1 78 ? -1.107 5.609 3.096 1 97.62 78 TYR A CA 1
ATOM 612 C C . TYR A 1 78 ? -0.755 4.434 2.195 1 97.62 78 TYR A C 1
ATOM 614 O O . TYR A 1 78 ? -1.081 4.434 1.006 1 97.62 78 TYR A O 1
ATOM 622 N N . ALA A 1 79 ? -0.072 3.514 2.686 1 97.69 79 ALA A N 1
ATOM 623 C CA . ALA A 1 79 ? 0.258 2.275 1.985 1 97.69 79 ALA A CA 1
ATOM 624 C C . ALA A 1 79 ? -0.367 1.068 2.682 1 97.69 79 ALA A C 1
ATOM 626 O O . ALA A 1 79 ? -0.081 0.801 3.85 1 97.69 79 ALA A O 1
ATOM 627 N N . VAL A 1 80 ? -1.158 0.38 1.944 1 97.62 80 VAL A N 1
ATOM 628 C CA . VAL A 1 80 ? -1.821 -0.808 2.473 1 97.62 80 VAL A CA 1
ATOM 629 C C . VAL A 1 80 ? -1.222 -2.061 1.839 1 97.62 80 VAL A C 1
ATOM 631 O O . VAL A 1 80 ? -1.187 -2.188 0.612 1 97.62 80 VAL A O 1
ATOM 634 N N . SER A 1 81 ? -0.781 -2.932 2.703 1 97.38 81 SER A N 1
ATOM 635 C CA . SER A 1 81 ? -0.206 -4.195 2.252 1 97.38 81 SER A CA 1
ATOM 636 C C . SER A 1 81 ? -1.142 -5.363 2.543 1 97.38 81 SER A C 1
ATOM 638 O O . SER A 1 81 ? -1.48 -5.621 3.699 1 97.38 81 SER A O 1
ATOM 640 N N . ILE A 1 82 ? -1.501 -6.047 1.506 1 97.62 82 ILE A N 1
ATOM 641 C CA . ILE A 1 82 ? -2.504 -7.102 1.601 1 97.62 82 ILE A CA 1
ATOM 642 C C . ILE A 1 82 ? -1.912 -8.422 1.112 1 97.62 82 ILE A C 1
ATOM 644 O O . ILE A 1 82 ? -1.59 -8.562 -0.07 1 97.62 82 ILE A O 1
ATOM 648 N N . PRO A 1 83 ? -1.826 -9.414 1.953 1 97.38 83 PRO A N 1
ATOM 649 C CA . PRO A 1 83 ? -1.386 -10.734 1.506 1 97.38 83 PRO A CA 1
ATOM 650 C C . PRO A 1 83 ? -2.457 -11.477 0.708 1 97.38 83 PRO A C 1
ATOM 652 O O . PRO A 1 83 ? -3.582 -11.641 1.185 1 97.38 83 PRO A O 1
ATOM 655 N N . VAL A 1 84 ? -2.045 -11.93 -0.442 1 97.38 84 VAL A N 1
ATOM 656 C CA . VAL A 1 84 ? -3.02 -12.508 -1.361 1 97.38 84 VAL A CA 1
ATOM 657 C C . VAL A 1 84 ? -2.641 -13.953 -1.675 1 97.38 84 VAL A C 1
ATOM 659 O O . VAL A 1 84 ? -1.478 -14.25 -1.959 1 97.38 84 VAL A O 1
ATOM 662 N N . LYS A 1 85 ? -3.652 -14.844 -1.622 1 95.88 85 LYS A N 1
ATOM 663 C CA . LYS A 1 85 ? -3.453 -16.234 -2.004 1 95.88 85 LYS A CA 1
ATOM 664 C C . LYS A 1 85 ? -3.695 -16.438 -3.498 1 95.88 85 LYS A C 1
ATOM 666 O O . LYS A 1 85 ? -2.932 -17.141 -4.168 1 95.88 85 LYS A O 1
ATOM 671 N N . ARG A 1 86 ? -4.715 -15.891 -3.934 1 96.56 86 ARG A N 1
ATOM 672 C CA . ARG A 1 86 ? -5.062 -15.984 -5.348 1 96.56 86 ARG A CA 1
ATOM 673 C C . ARG A 1 86 ? -6.156 -14.992 -5.711 1 96.56 86 ARG A C 1
ATOM 675 O O . ARG A 1 86 ? -6.902 -14.531 -4.844 1 96.56 86 ARG A O 1
ATOM 682 N N . VAL A 1 87 ? -6.16 -14.648 -6.922 1 96.94 87 VAL A N 1
ATOM 683 C CA . VAL A 1 87 ? -7.25 -13.844 -7.461 1 96.94 87 VAL A CA 1
ATOM 684 C C . VAL A 1 87 ? -8.43 -14.742 -7.824 1 96.94 87 VAL A C 1
ATOM 686 O O . VAL A 1 87 ? -8.234 -15.844 -8.352 1 96.94 87 VAL A O 1
ATOM 689 N N . LYS A 1 88 ? -9.648 -14.219 -7.523 1 96.44 88 LYS A N 1
ATOM 690 C CA . LYS A 1 88 ? -10.836 -14.992 -7.875 1 96.44 88 LYS A CA 1
ATOM 691 C C . LYS A 1 88 ? -10.992 -15.102 -9.391 1 96.44 88 LYS A C 1
ATOM 693 O O . LYS A 1 88 ? -10.703 -14.148 -10.117 1 96.44 88 LYS A O 1
ATOM 698 N N . ALA A 1 89 ? -11.508 -16.188 -9.867 1 92.38 89 ALA A N 1
ATOM 699 C CA . ALA A 1 89 ? -11.539 -16.578 -11.273 1 92.38 89 ALA A CA 1
ATOM 700 C C . ALA A 1 89 ? -12.203 -15.508 -12.133 1 92.38 89 ALA A C 1
ATOM 702 O O . ALA A 1 89 ? -11.758 -15.242 -13.25 1 92.38 89 ALA A O 1
ATOM 703 N N . GLU A 1 90 ? -13.203 -14.883 -11.586 1 92.38 90 GLU A N 1
ATOM 704 C CA . GLU A 1 90 ? -13.961 -13.883 -12.328 1 92.38 90 GLU A CA 1
ATOM 705 C C . GLU A 1 90 ? -13.109 -12.641 -12.594 1 92.38 90 GLU A C 1
ATOM 707 O O . GLU A 1 90 ? -13.414 -11.852 -13.492 1 92.38 90 GLU A O 1
ATOM 712 N N . TYR A 1 91 ? -12.047 -12.516 -11.867 1 94.38 91 TYR A N 1
ATOM 713 C CA . TYR A 1 91 ? -11.312 -11.258 -11.922 1 94.38 91 TYR A CA 1
ATOM 714 C C . TYR A 1 91 ? -9.875 -11.484 -12.375 1 94.38 91 TYR A C 1
ATOM 716 O O . TYR A 1 91 ? -9.086 -10.539 -12.453 1 94.38 91 TYR A O 1
ATOM 724 N N . ASP A 1 92 ? -9.555 -12.672 -12.711 1 90.81 92 ASP A N 1
ATOM 725 C CA . ASP A 1 92 ? -8.172 -13 -13.047 1 90.81 92 ASP A CA 1
ATOM 726 C C . ASP A 1 92 ? -7.805 -12.477 -14.43 1 90.81 92 ASP A C 1
ATOM 728 O O . ASP A 1 92 ? -8.672 -12.023 -15.18 1 90.81 92 ASP A O 1
ATOM 732 N N . ALA A 1 93 ? -6.594 -12.359 -14.781 1 87.12 93 ALA A N 1
ATOM 733 C CA . ALA A 1 93 ? -6.059 -11.758 -16 1 87.12 93 ALA A CA 1
ATOM 734 C C . ALA A 1 93 ? -6.461 -12.57 -17.234 1 87.12 93 ALA A C 1
ATOM 736 O O . ALA A 1 93 ? -6.547 -12.031 -18.344 1 87.12 93 ALA A O 1
ATOM 737 N N . GLU A 1 94 ? -6.684 -13.828 -17.062 1 80.5 94 GLU A N 1
ATOM 738 C CA . GLU A 1 94 ? -7.062 -14.695 -18.172 1 80.5 94 GLU A CA 1
ATOM 739 C C . GLU A 1 94 ? -8.445 -14.344 -18.703 1 80.5 94 GLU A C 1
ATOM 741 O O . GLU A 1 94 ? -8.719 -14.492 -19.906 1 80.5 94 GLU A O 1
ATOM 746 N N . ASN A 1 95 ? -9.266 -13.93 -17.812 1 72 95 ASN A N 1
ATOM 747 C CA . ASN A 1 95 ? -10.625 -13.586 -18.219 1 72 95 ASN A CA 1
ATOM 748 C C . ASN A 1 95 ? -10.633 -12.422 -19.203 1 72 95 ASN A C 1
ATOM 750 O O . ASN A 1 95 ? -11.453 -12.398 -20.125 1 72 95 ASN A O 1
ATOM 754 N N . ASP A 1 96 ? -9.719 -11.508 -19.109 1 65.62 96 ASP A N 1
ATOM 755 C CA . ASP A 1 96 ? -9.664 -10.469 -20.125 1 65.62 96 ASP A CA 1
ATOM 756 C C . ASP A 1 96 ? -9.148 -11.023 -21.453 1 65.62 96 ASP A C 1
ATOM 758 O O . ASP A 1 96 ? -9.602 -10.617 -22.531 1 65.62 96 ASP A O 1
ATOM 762 N N . ALA A 1 97 ? -8.195 -11.945 -21.328 1 60.62 97 ALA A N 1
ATOM 763 C CA . ALA A 1 97 ? -7.652 -12.531 -22.547 1 60.62 97 ALA A CA 1
ATOM 764 C C . ALA A 1 97 ? -8.703 -13.367 -23.281 1 60.62 97 ALA A C 1
ATOM 766 O O . ALA A 1 97 ? -8.82 -13.297 -24.5 1 60.62 97 ALA A O 1
ATOM 767 N N . TYR A 1 98 ? -9.398 -14.086 -22.562 1 60.75 98 TYR A N 1
ATOM 768 C CA . TYR A 1 98 ? -10.445 -14.938 -23.125 1 60.75 98 TYR A CA 1
ATOM 769 C C . TYR A 1 98 ? -11.578 -14.094 -23.719 1 60.75 98 TYR A C 1
ATOM 771 O O . TYR A 1 98 ? -12.133 -14.438 -24.766 1 60.75 98 TYR A O 1
ATOM 779 N N . MET A 1 99 ? -11.797 -13.078 -22.969 1 60.66 99 MET A N 1
ATOM 780 C CA . MET A 1 99 ? -12.859 -12.203 -23.453 1 60.66 99 MET A CA 1
ATOM 781 C C . MET A 1 99 ? -12.438 -11.492 -24.734 1 60.66 99 MET A C 1
ATOM 783 O O . MET A 1 99 ? -13.227 -11.344 -25.672 1 60.66 99 MET A O 1
ATOM 787 N N . MET A 1 100 ? -11.234 -11.141 -24.656 1 59.81 100 MET A N 1
ATOM 788 C CA . MET A 1 100 ? -10.734 -10.469 -25.844 1 59.81 100 MET A CA 1
ATOM 789 C C . MET A 1 100 ? -10.664 -11.438 -27.031 1 59.81 100 MET A C 1
ATOM 791 O O . MET A 1 100 ? -10.938 -11.062 -28.172 1 59.81 100 MET A O 1
ATOM 795 N N . GLY A 1 101 ? -10.141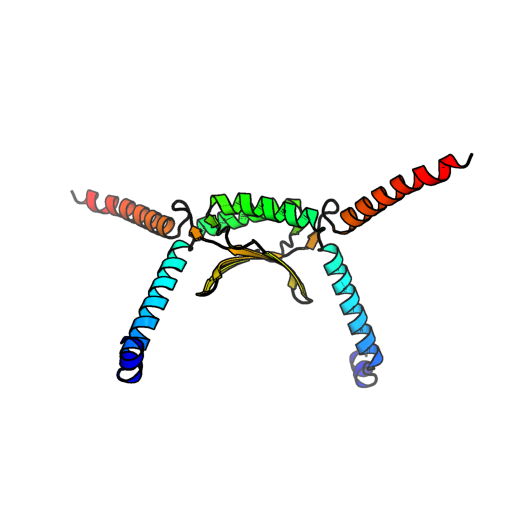 -12.672 -26.766 1 56.91 101 GLY A N 1
ATOM 796 C CA . GLY A 1 101 ? -10.109 -13.695 -27.797 1 56.91 101 GLY A CA 1
ATOM 797 C C . GLY A 1 101 ? -11.484 -14.086 -28.297 1 56.91 101 GLY A C 1
ATOM 798 O O . GLY A 1 101 ? -11.68 -14.312 -29.484 1 56.91 101 GLY A O 1
ATOM 799 N N . ALA A 1 102 ? -12.367 -14.25 -27.359 1 58.88 102 ALA A N 1
ATOM 800 C CA . ALA A 1 102 ? -13.734 -14.594 -27.75 1 58.88 102 ALA A CA 1
ATOM 801 C C . ALA A 1 102 ? -14.336 -13.539 -28.672 1 58.88 102 ALA A C 1
ATOM 803 O O . ALA A 1 102 ? -15.07 -13.867 -29.594 1 58.88 102 ALA A O 1
ATOM 804 N N . GLN A 1 103 ? -13.969 -12.336 -28.359 1 55.91 103 GLN A N 1
ATOM 805 C CA . GLN A 1 103 ? -14.477 -11.289 -29.25 1 55.91 103 GLN A CA 1
ATOM 806 C C . GLN A 1 103 ? -13.852 -11.383 -30.625 1 55.91 103 GLN A C 1
ATOM 808 O O . GLN A 1 103 ? -14.516 -11.125 -31.641 1 55.91 103 GLN A O 1
ATOM 813 N N . PHE A 1 104 ? -12.625 -11.836 -30.625 1 56.94 104 PHE A N 1
ATOM 814 C CA . PHE A 1 104 ? -11.938 -11.945 -31.906 1 56.94 104 PHE A CA 1
ATOM 815 C C . PHE A 1 104 ? -12.477 -13.117 -32.719 1 56.94 104 PHE A C 1
ATOM 817 O O . PHE A 1 104 ? -12.586 -13.031 -33.938 1 56.94 104 PHE A O 1
ATOM 824 N N . VAL A 1 105 ? -12.805 -14.211 -32.062 1 57.78 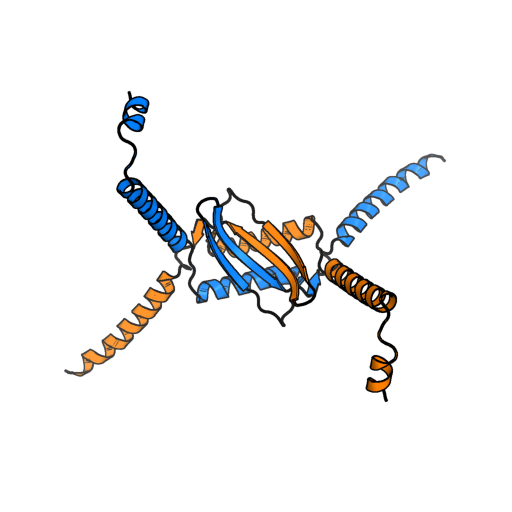105 VAL A N 1
ATOM 825 C CA . VAL A 1 105 ? -13.312 -15.391 -32.75 1 57.78 105 VAL A CA 1
ATOM 826 C C . VAL A 1 105 ? -14.68 -15.086 -33.375 1 57.78 105 VAL A C 1
ATOM 828 O O . VAL A 1 105 ? -14.969 -15.5 -34.5 1 57.78 105 VAL A O 1
ATOM 831 N N . TYR A 1 106 ? -15.469 -14.344 -32.656 1 56.44 106 TYR A N 1
ATOM 832 C CA . TYR A 1 106 ? -16.797 -14.078 -33.188 1 56.44 106 TYR A CA 1
ATOM 833 C C . TYR A 1 106 ? -16.719 -13.141 -34.406 1 56.44 106 TYR A C 1
ATOM 835 O O . TYR A 1 106 ? -17.562 -13.211 -35.281 1 56.44 106 TYR A O 1
ATOM 843 N N . ASP A 1 107 ? -15.703 -12.312 -34.344 1 54.66 107 ASP A N 1
ATOM 844 C CA . ASP A 1 107 ? -15.641 -11.383 -35.469 1 54.66 107 ASP A CA 1
ATOM 845 C C . ASP A 1 107 ? -15.141 -12.078 -36.719 1 54.66 107 ASP A C 1
ATOM 847 O O . ASP A 1 107 ? -15.562 -11.742 -37.844 1 54.66 107 ASP A O 1
ATOM 851 N N . ASP A 1 108 ? -14.383 -13.133 -36.5 1 52.03 108 ASP A N 1
ATOM 852 C CA . ASP A 1 108 ? -13.828 -13.797 -37.656 1 52.03 108 ASP A CA 1
ATOM 853 C C . ASP A 1 108 ? -14.828 -14.773 -38.281 1 52.03 108 ASP A C 1
ATOM 855 O O . ASP A 1 108 ? -14.664 -15.203 -39.406 1 52.03 108 ASP A O 1
ATOM 859 N N . GLU A 1 109 ? -15.742 -15.219 -37.438 1 49.09 109 GLU A N 1
ATOM 860 C CA . GLU A 1 109 ? -16.672 -16.188 -38 1 49.09 109 GLU A CA 1
ATOM 861 C C . GLU A 1 109 ? -17.562 -15.539 -39.031 1 49.09 109 GLU A C 1
ATOM 863 O O . GLU A 1 109 ? -18.109 -16.219 -39.906 1 49.09 109 GLU A O 1
ATOM 868 N N . ASP A 1 110 ? -17.766 -14.234 -39 1 48.84 110 ASP A N 1
ATOM 869 C CA . ASP A 1 110 ? -18.672 -13.664 -39.969 1 48.84 110 ASP A CA 1
ATOM 870 C C . ASP A 1 110 ? -17.984 -13.508 -41.344 1 48.84 110 ASP A C 1
ATOM 872 O O . ASP A 1 110 ? -18.625 -13.211 -42.344 1 48.84 110 ASP A O 1
ATOM 876 N N . VAL A 1 111 ? -16.656 -13.625 -41.406 1 47.12 111 VAL A N 1
ATOM 877 C CA . VAL A 1 111 ? -16.016 -13.359 -42.688 1 47.12 111 VAL A CA 1
ATOM 878 C C . VAL A 1 111 ? -16.109 -14.602 -43.562 1 47.12 111 VAL A C 1
ATOM 880 O O . VAL A 1 111 ? -15.953 -14.516 -44.781 1 47.12 111 VAL A O 1
ATOM 883 N N . TRP A 1 112 ? -16.062 -15.844 -43.062 1 48.69 112 TRP A N 1
ATOM 884 C CA . TRP A 1 112 ? -15.969 -16.969 -43.969 1 48.69 112 TRP A CA 1
ATOM 885 C C . TRP A 1 112 ? -17.328 -17.281 -44.594 1 48.69 112 TRP A C 1
ATOM 887 O O . TRP A 1 112 ? -17.438 -18.156 -45.469 1 48.69 112 TRP A O 1
ATOM 897 N N . ALA A 1 113 ? -18.438 -16.797 -44 1 46.69 113 ALA A N 1
ATOM 898 C CA . ALA A 1 113 ? -19.703 -17.312 -44.531 1 46.69 113 ALA A CA 1
ATOM 899 C C . ALA A 1 113 ? -20.047 -16.688 -45.875 1 46.69 113 ALA A C 1
ATOM 901 O O . ALA A 1 113 ? -20.906 -17.203 -46.594 1 46.69 113 ALA A O 1
ATOM 902 N N . GLU A 1 114 ? -19.422 -15.547 -46.188 1 41.31 114 GLU A N 1
ATOM 903 C CA . GLU A 1 114 ? -20 -14.961 -47.406 1 41.31 114 GLU A CA 1
ATOM 904 C C . GLU A 1 114 ? -19.562 -15.727 -48.656 1 41.31 114 GLU A C 1
ATOM 906 O O . GLU A 1 114 ? -20.031 -15.445 -49.75 1 41.31 114 GLU A O 1
ATOM 911 N N . GLU A 1 115 ? -18.531 -16.484 -48.594 1 38.88 115 GLU A N 1
ATOM 912 C CA . GLU A 1 115 ? -18.141 -16.906 -49.938 1 38.88 115 GLU A CA 1
ATOM 913 C C . GLU A 1 115 ? -19.047 -18.016 -50.469 1 38.88 115 GLU A C 1
ATOM 915 O O . GLU A 1 115 ? -18.844 -18.531 -51.562 1 38.88 115 GLU A O 1
ATOM 920 N N . ASP A 1 116 ? -20.219 -18.328 -49.938 1 31.55 116 ASP A N 1
ATOM 921 C CA . ASP A 1 116 ? -21.016 -19.109 -50.875 1 31.55 116 ASP A CA 1
ATOM 922 C C . ASP A 1 116 ? -21.734 -18.203 -51.875 1 31.55 116 ASP A C 1
ATOM 924 O O . ASP A 1 116 ? -22.172 -17.125 -51.531 1 31.55 116 ASP A O 1
ATOM 928 N N . MET B 1 1 ? 23.062 -42.906 7.129 1 58.78 1 MET B N 1
ATOM 929 C CA . MET B 1 1 ? 23.562 -43.219 5.793 1 58.78 1 MET B CA 1
ATO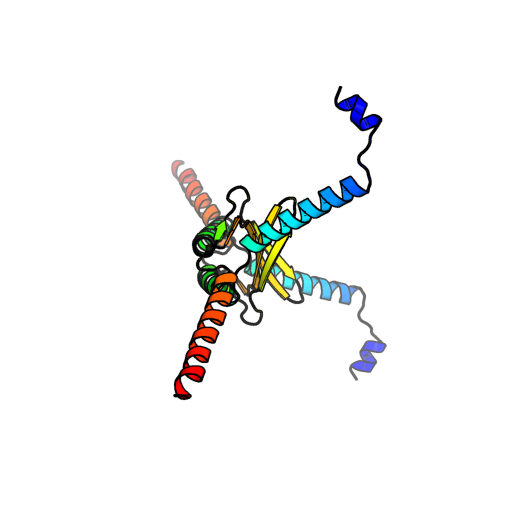M 930 C C . MET B 1 1 ? 23.438 -42 4.867 1 58.78 1 MET B C 1
ATOM 932 O O . MET B 1 1 ? 24.359 -41.719 4.098 1 58.78 1 MET B O 1
ATOM 936 N N . HIS B 1 2 ? 22.406 -41.188 5.027 1 70.38 2 HIS B N 1
ATOM 937 C CA . HIS B 1 2 ? 22.125 -40.062 4.125 1 70.38 2 HIS B CA 1
ATOM 938 C C . HIS B 1 2 ? 23.141 -38.938 4.316 1 70.38 2 HIS B C 1
ATOM 940 O O . HIS B 1 2 ? 23.562 -38.312 3.346 1 70.38 2 HIS B O 1
ATOM 946 N N . MET B 1 3 ? 23.656 -38.75 5.445 1 74.81 3 MET B N 1
ATOM 947 C CA . MET B 1 3 ? 24.609 -37.656 5.734 1 74.81 3 MET B CA 1
ATOM 948 C C . MET B 1 3 ? 25.969 -37.938 5.109 1 74.81 3 MET B C 1
ATOM 950 O O . MET B 1 3 ? 26.578 -37.062 4.516 1 74.81 3 MET B O 1
ATOM 954 N N . ALA B 1 4 ? 26.406 -39.188 5.188 1 79.94 4 ALA B N 1
ATOM 955 C CA . ALA B 1 4 ? 27.703 -39.562 4.613 1 79.94 4 ALA B CA 1
ATOM 956 C C . ALA B 1 4 ? 27.672 -39.438 3.094 1 79.94 4 ALA B C 1
ATOM 958 O O . ALA B 1 4 ? 28.656 -39 2.488 1 79.94 4 ALA B O 1
ATOM 959 N N . TYR B 1 5 ? 26.609 -39.812 2.559 1 80 5 TYR B N 1
ATOM 960 C CA . TYR B 1 5 ? 26.469 -39.75 1.107 1 80 5 TYR B CA 1
ATOM 961 C C . TYR B 1 5 ? 26.594 -38.312 0.592 1 80 5 TYR B C 1
ATOM 963 O O . TYR B 1 5 ? 27.25 -38.094 -0.424 1 80 5 TYR B O 1
ATOM 971 N N . ARG B 1 6 ? 26.016 -37.312 1.272 1 81.06 6 ARG B N 1
ATOM 972 C CA . ARG B 1 6 ? 26.016 -35.906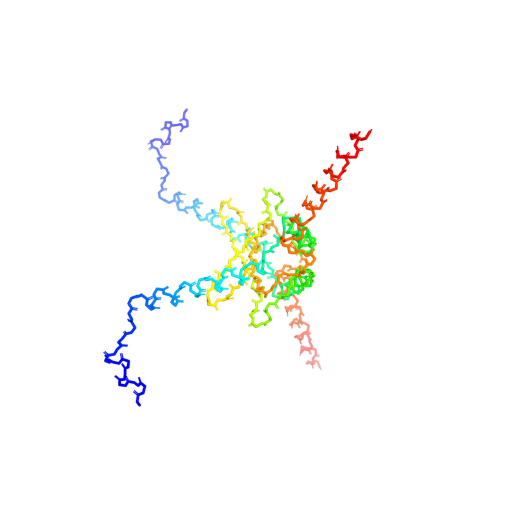 0.864 1 81.06 6 ARG B CA 1
ATOM 973 C C . ARG B 1 6 ? 27.422 -35.312 0.941 1 81.06 6 ARG B C 1
ATOM 975 O O . ARG B 1 6 ? 27.766 -34.438 0.167 1 81.06 6 ARG B O 1
ATOM 982 N N . ILE B 1 7 ? 28.156 -35.781 1.841 1 85.31 7 ILE B N 1
ATOM 983 C CA . ILE B 1 7 ? 29.547 -35.344 1.988 1 85.31 7 ILE B CA 1
ATOM 984 C C . ILE B 1 7 ? 30.375 -35.875 0.801 1 85.31 7 ILE B C 1
ATOM 986 O O . ILE B 1 7 ? 31.219 -35.125 0.274 1 85.31 7 ILE B O 1
ATOM 990 N N . PHE B 1 8 ? 30.094 -37 0.372 1 87.62 8 PHE B N 1
ATOM 991 C CA . PHE B 1 8 ? 30.891 -37.625 -0.675 1 87.62 8 PHE B CA 1
ATOM 992 C C . PHE B 1 8 ? 30.344 -37.281 -2.055 1 87.62 8 PHE B C 1
ATOM 994 O O . PHE B 1 8 ? 31.094 -37.25 -3.031 1 87.62 8 PHE B O 1
ATOM 1001 N N . PHE B 1 9 ? 29.016 -36.938 -2.18 1 86.31 9 PHE B N 1
ATOM 1002 C CA . PHE B 1 9 ? 28.391 -36.594 -3.453 1 86.31 9 PHE B CA 1
ATOM 1003 C C . PHE B 1 9 ? 27.578 -35.312 -3.336 1 86.31 9 PHE B C 1
ATOM 1005 O O . PHE B 1 9 ? 26.359 -35.312 -3.408 1 86.31 9 PHE B O 1
ATOM 1012 N N . PRO B 1 10 ? 28.359 -34.25 -3.137 1 83.06 10 PRO B N 1
ATOM 1013 C CA . PRO B 1 10 ? 27.641 -32.969 -3.043 1 83.06 10 PRO B CA 1
ATOM 1014 C C . PRO B 1 10 ? 26.844 -32.656 -4.309 1 83.06 10 PRO B C 1
ATOM 1016 O O . PRO B 1 10 ? 27.188 -33.125 -5.395 1 83.06 10 PRO B O 1
ATOM 1019 N N . PRO B 1 11 ? 25.734 -32.031 -4.125 1 83.19 11 PRO B N 1
ATOM 1020 C CA . PRO B 1 11 ? 24.969 -31.656 -5.324 1 83.19 11 PRO B CA 1
ATOM 1021 C C . PRO B 1 11 ? 25.812 -30.891 -6.352 1 83.19 11 PRO B C 1
ATOM 1023 O O . PRO B 1 11 ? 26.641 -30.062 -5.977 1 83.19 11 PRO B O 1
ATOM 1026 N N . SER B 1 12 ? 25.688 -31.328 -7.465 1 89 12 SER B N 1
ATOM 1027 C CA . SER B 1 12 ? 26.406 -30.656 -8.555 1 89 12 SER B CA 1
ATOM 1028 C C . SER B 1 12 ? 25.828 -29.281 -8.82 1 89 12 SER B C 1
ATOM 1030 O O . SER B 1 12 ? 24.75 -28.938 -8.312 1 89 12 SER B O 1
ATOM 1032 N N . ALA B 1 13 ? 26.594 -28.484 -9.422 1 88.56 13 ALA B N 1
ATOM 1033 C CA . ALA B 1 13 ? 26.141 -27.172 -9.844 1 88.56 13 ALA B CA 1
ATOM 1034 C C . ALA B 1 13 ? 24.844 -27.266 -10.664 1 88.56 13 ALA B C 1
ATOM 1036 O O . ALA B 1 13 ? 23.969 -26.406 -10.562 1 88.56 13 ALA B O 1
ATOM 1037 N N . GLU B 1 14 ? 24.922 -28.359 -11.477 1 90.25 14 GLU B N 1
ATOM 1038 C CA . GLU B 1 14 ? 23.734 -28.594 -12.297 1 90.25 14 GLU B CA 1
ATOM 1039 C C . GLU B 1 14 ? 22.516 -28.891 -11.438 1 90.25 14 GLU B C 1
ATOM 1041 O O . GLU B 1 14 ? 21.406 -28.422 -11.734 1 90.25 14 GLU B O 1
ATOM 1046 N N . ASP B 1 15 ? 22.672 -29.641 -10.461 1 88.94 15 ASP B N 1
ATOM 1047 C CA . ASP B 1 15 ? 21.594 -29.969 -9.539 1 88.94 15 ASP B CA 1
ATOM 1048 C C . ASP B 1 15 ? 21.062 -28.734 -8.828 1 88.94 15 ASP B C 1
ATOM 1050 O O . ASP B 1 15 ? 19.844 -28.562 -8.68 1 88.94 15 ASP B O 1
ATOM 1054 N N . THR B 1 16 ? 22 -27.891 -8.391 1 89.44 16 THR B N 1
ATOM 1055 C CA . THR B 1 16 ? 21.641 -26.656 -7.715 1 89.44 16 THR B CA 1
ATOM 1056 C C . THR B 1 16 ? 20.875 -25.719 -8.656 1 89.44 16 THR B C 1
ATOM 1058 O O . THR B 1 16 ? 19.875 -25.125 -8.266 1 89.44 16 THR B O 1
ATOM 1061 N N . ALA B 1 17 ? 21.344 -25.719 -9.883 1 92.75 17 ALA B N 1
ATOM 1062 C CA . ALA B 1 17 ? 20.703 -24.875 -10.883 1 92.75 17 ALA B CA 1
ATOM 1063 C C . ALA B 1 17 ? 19.281 -25.359 -11.18 1 92.75 17 ALA B C 1
ATOM 1065 O O . ALA B 1 17 ? 18.359 -24.562 -11.336 1 92.75 17 ALA B O 1
ATOM 1066 N N . ARG B 1 18 ? 19.141 -26.672 -11.336 1 92.56 18 ARG B N 1
ATOM 1067 C CA . ARG B 1 18 ? 17.844 -27.281 -11.602 1 92.56 18 ARG B CA 1
ATOM 1068 C C . ARG B 1 18 ? 16.859 -27 -10.469 1 92.56 18 ARG B C 1
ATOM 1070 O O . ARG B 1 18 ? 15.703 -26.656 -10.719 1 92.56 18 ARG B O 1
ATOM 1077 N N . MET B 1 19 ? 17.328 -27.125 -9.266 1 91.81 19 MET B N 1
ATOM 1078 C CA . MET B 1 19 ? 16.5 -26.875 -8.094 1 91.81 19 MET B CA 1
ATOM 1079 C C . MET B 1 19 ? 16.062 -25.406 -8.039 1 91.81 19 MET B C 1
ATOM 1081 O O . MET B 1 19 ? 14.906 -25.109 -7.719 1 91.81 19 MET B O 1
ATOM 1085 N N . GLU B 1 20 ? 16.922 -24.516 -8.406 1 92.25 20 GLU B N 1
ATOM 1086 C CA . GLU B 1 20 ? 16.609 -23.094 -8.414 1 92.25 20 GLU B CA 1
ATOM 1087 C C . GLU B 1 20 ? 15.57 -22.766 -9.492 1 92.25 20 GLU B C 1
ATOM 1089 O O . GLU B 1 20 ? 14.672 -21.953 -9.266 1 92.25 20 GLU B O 1
ATOM 1094 N N . ALA B 1 21 ? 15.727 -23.375 -10.602 1 93.56 21 ALA B N 1
ATOM 1095 C CA . ALA B 1 21 ? 14.781 -23.172 -11.695 1 93.56 21 ALA B CA 1
ATOM 1096 C C . ALA B 1 21 ? 13.375 -23.625 -11.297 1 93.56 21 ALA B C 1
ATOM 1098 O O . ALA B 1 21 ? 12.398 -22.922 -11.547 1 93.56 21 ALA B O 1
ATOM 1099 N N . LYS B 1 22 ? 13.336 -24.75 -10.758 1 93.88 22 LYS B N 1
ATOM 1100 C CA . LYS B 1 22 ? 12.055 -25.281 -10.305 1 93.88 22 LYS B CA 1
ATOM 1101 C C . LYS B 1 22 ? 11.398 -24.344 -9.289 1 93.88 22 LYS B C 1
ATOM 1103 O O . LYS B 1 22 ? 10.195 -24.109 -9.336 1 93.88 22 LYS B O 1
ATOM 1108 N N . LYS B 1 23 ? 12.203 -23.859 -8.406 1 91.75 23 LYS B N 1
ATOM 1109 C CA . LYS B 1 23 ? 11.727 -22.906 -7.406 1 91.75 23 LYS B CA 1
ATOM 1110 C C . LYS B 1 23 ? 11.203 -21.641 -8.055 1 91.75 23 LYS B C 1
ATOM 1112 O O . LYS B 1 23 ? 10.141 -21.125 -7.68 1 91.75 23 LYS B O 1
ATOM 1117 N N . ARG B 1 24 ? 11.93 -21.156 -8.945 1 90.19 24 ARG B N 1
ATOM 1118 C CA . ARG B 1 24 ? 11.531 -19.953 -9.664 1 90.19 24 ARG B CA 1
ATOM 1119 C C . ARG B 1 24 ? 10.234 -20.188 -10.422 1 90.19 24 ARG B C 1
ATOM 1121 O O . ARG B 1 24 ? 9.328 -19.344 -10.367 1 90.19 24 ARG B O 1
ATOM 1128 N N . LEU B 1 25 ? 10.18 -21.375 -11.086 1 94.44 25 LEU B N 1
ATOM 1129 C CA . LEU B 1 25 ? 8.961 -21.703 -11.812 1 94.44 25 LEU B CA 1
ATOM 1130 C C . LEU B 1 25 ? 7.762 -21.75 -10.875 1 94.44 25 LEU B C 1
ATOM 1132 O O . LEU B 1 25 ? 6.688 -21.25 -11.203 1 94.44 25 LEU B O 1
ATOM 1136 N N . ARG B 1 26 ? 7.93 -22.344 -9.766 1 92.69 26 ARG B N 1
ATOM 1137 C CA . ARG B 1 26 ? 6.859 -22.422 -8.781 1 92.69 26 ARG B CA 1
ATOM 1138 C C . ARG B 1 26 ? 6.422 -21.031 -8.336 1 92.69 26 ARG B C 1
ATOM 1140 O O . ARG B 1 26 ? 5.227 -20.766 -8.195 1 92.69 26 ARG B O 1
ATOM 1147 N N . MET B 1 27 ? 7.355 -20.156 -8.234 1 93 27 MET B N 1
ATOM 1148 C CA . MET B 1 27 ? 7.066 -18.797 -7.812 1 93 27 MET B CA 1
ATOM 1149 C C . MET B 1 27 ? 6.273 -18.047 -8.883 1 93 27 MET B C 1
ATOM 1151 O O . MET B 1 27 ? 5.352 -17.297 -8.562 1 93 27 MET B O 1
ATOM 1155 N N . ILE B 1 28 ? 6.695 -18.328 -10.055 1 92.5 28 ILE B N 1
ATOM 1156 C CA . ILE B 1 28 ? 6.031 -17.656 -11.164 1 92.5 28 ILE B CA 1
ATOM 1157 C C . ILE B 1 28 ? 4.582 -18.125 -11.266 1 92.5 28 ILE B C 1
ATOM 1159 O O . ILE B 1 28 ? 3.678 -17.328 -11.5 1 92.5 28 ILE B O 1
ATOM 1163 N N . LEU B 1 29 ? 4.34 -19.328 -11.055 1 93.44 29 LEU B N 1
ATOM 1164 C CA . LEU B 1 29 ? 2.996 -19.891 -11.133 1 93.44 29 LEU B CA 1
ATOM 1165 C C . LEU B 1 29 ? 2.115 -19.344 -10.008 1 93.44 29 LEU B C 1
ATOM 1167 O O . LEU B 1 29 ? 0.927 -19.094 -10.211 1 93.44 29 LEU B O 1
ATOM 1171 N N . VAL B 1 30 ? 2.742 -19.25 -8.914 1 92.75 30 VAL B N 1
ATOM 1172 C CA . VAL B 1 30 ? 2.012 -18.688 -7.785 1 92.75 30 VAL B CA 1
ATOM 1173 C C . VAL B 1 30 ? 1.647 -17.234 -8.086 1 92.75 30 VAL B C 1
ATOM 1175 O O . VAL B 1 30 ? 0.521 -16.812 -7.824 1 92.75 30 VAL B O 1
ATOM 1178 N N . ALA B 1 31 ? 2.559 -16.5 -8.578 1 93.12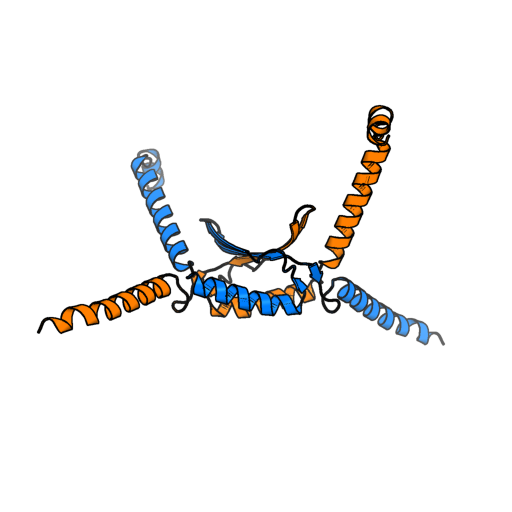 31 ALA B N 1
ATOM 1179 C CA . ALA B 1 31 ? 2.34 -15.094 -8.938 1 93.12 31 ALA B CA 1
ATOM 1180 C C . ALA B 1 31 ? 1.233 -14.961 -9.977 1 93.12 31 ALA B C 1
ATOM 1182 O O . ALA B 1 31 ? 0.406 -14.047 -9.898 1 93.12 31 ALA B O 1
ATOM 1183 N N . ASP B 1 32 ? 1.282 -15.914 -10.883 1 93.31 32 ASP B N 1
ATOM 1184 C CA . ASP B 1 32 ? 0.294 -15.898 -11.953 1 93.31 32 ASP B CA 1
ATOM 1185 C C . ASP B 1 32 ? -1.124 -16 -11.398 1 93.31 32 ASP B C 1
ATOM 1187 O O . ASP B 1 32 ? -2.023 -15.281 -11.844 1 93.31 32 ASP B O 1
ATOM 1191 N N . ARG B 1 33 ? -1.274 -16.766 -10.352 1 93.62 33 ARG B N 1
ATOM 1192 C CA . ARG B 1 33 ? -2.578 -16.969 -9.719 1 93.62 33 ARG B CA 1
ATOM 1193 C C . ARG B 1 33 ? -3.029 -15.703 -8.992 1 93.62 33 ARG B C 1
ATOM 1195 O O . ARG B 1 33 ? -4.203 -15.57 -8.641 1 93.62 33 ARG B O 1
ATOM 1202 N N . CYS B 1 34 ? -2.127 -14.844 -8.867 1 96.5 34 CYS B N 1
ATOM 1203 C CA . CYS B 1 34 ? -2.43 -13.648 -8.078 1 96.5 34 CYS B CA 1
ATOM 1204 C C . CYS B 1 34 ? -2.508 -12.414 -8.969 1 96.5 34 CYS B C 1
ATOM 1206 O O . CYS B 1 34 ? -2.531 -11.289 -8.477 1 96.5 34 CYS B O 1
ATOM 1208 N N . THR B 1 35 ? -2.541 -12.594 -10.242 1 95.5 35 THR B N 1
ATOM 1209 C CA . THR B 1 35 ? -2.551 -11.477 -11.172 1 95.5 35 THR B CA 1
ATOM 1210 C C . THR B 1 35 ? -3.975 -11.148 -11.617 1 95.5 35 THR B C 1
ATOM 1212 O O . THR B 1 35 ? -4.734 -12.047 -11.984 1 95.5 35 THR B O 1
ATOM 1215 N N . MET B 1 36 ? -4.281 -9.906 -11.578 1 94.69 36 MET B N 1
ATOM 1216 C CA . MET B 1 36 ? -5.602 -9.422 -11.969 1 94.69 36 MET B CA 1
ATOM 1217 C C . MET B 1 36 ? -5.559 -8.781 -13.352 1 94.69 36 MET B C 1
ATOM 1219 O O . MET B 1 36 ? -4.527 -8.234 -13.758 1 94.69 36 MET B O 1
ATOM 1223 N N . SER B 1 37 ? -6.715 -8.914 -14.008 1 93 37 SER B N 1
ATOM 1224 C CA . SER B 1 37 ? -6.836 -8.141 -15.234 1 93 37 SER B CA 1
ATOM 1225 C C . SER B 1 37 ? -6.824 -6.641 -14.953 1 93 37 SER B C 1
ATOM 1227 O O . SER B 1 37 ? -7.043 -6.215 -13.812 1 93 37 SER B O 1
ATOM 1229 N N . GLU B 1 38 ? -6.512 -5.879 -15.961 1 93 38 GLU B N 1
ATOM 1230 C CA . GLU B 1 38 ? -6.5 -4.426 -15.812 1 93 38 GLU B CA 1
ATOM 1231 C C . GLU B 1 38 ? -7.875 -3.904 -15.398 1 93 38 GLU B C 1
ATOM 1233 O O . GLU B 1 38 ? -7.98 -3.025 -14.539 1 93 38 GLU B O 1
ATOM 1238 N N . THR B 1 39 ? -8.891 -4.422 -15.992 1 94.12 39 THR B N 1
ATOM 1239 C CA . THR B 1 39 ? -10.258 -4.008 -15.695 1 94.12 39 THR B CA 1
ATOM 1240 C C . THR B 1 39 ? -10.617 -4.328 -14.25 1 94.12 39 THR B C 1
ATOM 1242 O O . THR B 1 39 ? -11.219 -3.5 -13.555 1 94.12 39 THR B O 1
ATOM 1245 N N . SER B 1 40 ? -10.258 -5.52 -13.836 1 95.38 40 SER B N 1
ATOM 1246 C CA . SER B 1 40 ? -10.539 -5.918 -12.461 1 95.38 40 SER B CA 1
ATOM 1247 C C . SER B 1 4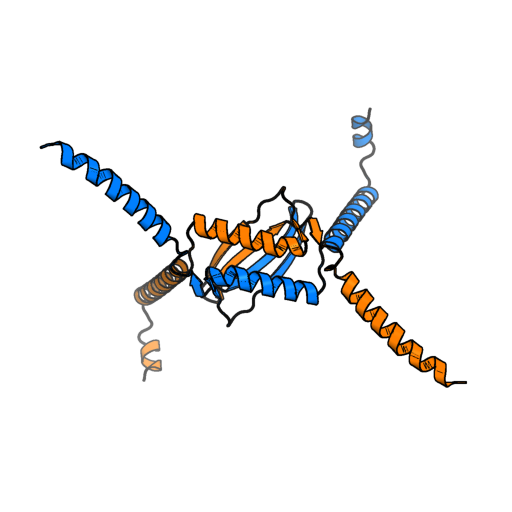0 ? -9.766 -5.059 -11.461 1 95.38 40 SER B C 1
ATOM 1249 O O . SER B 1 40 ? -10.297 -4.691 -10.414 1 95.38 40 SER B O 1
ATOM 1251 N N . MET B 1 41 ? -8.547 -4.777 -11.844 1 95.5 41 MET B N 1
ATOM 1252 C CA . MET B 1 41 ? -7.727 -3.912 -11.008 1 95.5 41 MET B CA 1
ATOM 1253 C C . MET B 1 41 ? -8.359 -2.531 -10.859 1 95.5 41 MET B C 1
ATOM 1255 O O . MET B 1 41 ? -8.422 -1.987 -9.758 1 95.5 41 MET B O 1
ATOM 1259 N N . ASP B 1 42 ? -8.789 -2.014 -11.891 1 95.19 42 ASP B N 1
ATOM 1260 C CA . ASP B 1 42 ? -9.438 -0.708 -11.867 1 95.19 42 ASP B CA 1
ATOM 1261 C C . ASP B 1 42 ? -10.711 -0.741 -11.023 1 95.19 42 ASP B C 1
ATOM 1263 O O . ASP B 1 42 ? -10.977 0.191 -10.266 1 95.19 42 ASP B O 1
ATOM 1267 N N . ALA B 1 43 ? -11.453 -1.784 -11.18 1 95.69 43 ALA B N 1
ATOM 1268 C CA . ALA B 1 43 ? -12.672 -1.942 -10.383 1 95.69 43 ALA B CA 1
ATOM 1269 C C . ALA B 1 43 ? -12.352 -2.014 -8.898 1 95.69 43 ALA B C 1
ATOM 1271 O O . ALA B 1 43 ? -13.023 -1.381 -8.078 1 95.69 43 ALA B O 1
ATOM 1272 N N . MET B 1 44 ? -11.336 -2.777 -8.547 1 96.81 44 MET B N 1
ATOM 1273 C CA . MET B 1 44 ? -10.93 -2.887 -7.148 1 96.81 44 MET B CA 1
ATOM 1274 C C . MET B 1 44 ? -10.469 -1.536 -6.609 1 96.81 44 MET B C 1
ATOM 1276 O O . MET B 1 44 ? -10.828 -1.151 -5.496 1 96.81 44 MET B O 1
ATOM 1280 N N . LYS B 1 45 ? -9.688 -0.802 -7.398 1 95.94 45 LYS B N 1
ATOM 1281 C CA . LYS B 1 45 ? -9.219 0.527 -7.012 1 95.94 45 LYS B CA 1
ATOM 1282 C C . LYS B 1 45 ? -10.398 1.451 -6.699 1 95.94 45 LYS B C 1
ATOM 1284 O O . LYS B 1 45 ? -10.375 2.174 -5.699 1 95.94 45 LYS B O 1
ATOM 1289 N N . MET B 1 46 ? -11.375 1.412 -7.527 1 95.81 46 MET B N 1
ATOM 1290 C CA . MET B 1 46 ? -12.539 2.277 -7.359 1 95.81 46 MET B CA 1
ATOM 1291 C C . MET B 1 46 ? -13.281 1.943 -6.07 1 95.81 46 MET B C 1
ATOM 1293 O O . MET B 1 46 ? -13.656 2.842 -5.316 1 95.81 46 MET B O 1
ATOM 1297 N N . LYS B 1 47 ? -13.445 0.697 -5.867 1 96.75 47 LYS B N 1
ATOM 1298 C CA . LYS B 1 47 ? -14.148 0.279 -4.656 1 96.75 47 LYS B CA 1
ATOM 1299 C C . LYS B 1 47 ? -13.359 0.653 -3.406 1 96.75 47 LYS B C 1
ATOM 1301 O O . LYS B 1 47 ? -13.938 1.087 -2.408 1 96.75 47 LYS B O 1
ATOM 1306 N N . ILE B 1 48 ? -12.062 0.477 -3.465 1 96.62 48 ILE B N 1
ATOM 1307 C CA . ILE B 1 48 ? -11.203 0.848 -2.346 1 96.62 48 ILE B CA 1
ATOM 1308 C C . ILE B 1 48 ? -11.297 2.352 -2.094 1 96.62 48 ILE B C 1
ATOM 1310 O O . ILE B 1 48 ? -11.391 2.789 -0.946 1 96.62 48 ILE B O 1
ATOM 1314 N N . MET B 1 49 ? -11.289 3.121 -3.109 1 95.56 49 MET B N 1
ATOM 1315 C CA . MET B 1 49 ? -11.383 4.574 -2.979 1 95.56 49 MET B CA 1
ATOM 1316 C C . MET B 1 49 ? -12.703 4.969 -2.318 1 95.56 49 MET B C 1
ATOM 1318 O O . MET B 1 49 ? -12.734 5.879 -1.489 1 95.56 49 MET B O 1
ATOM 1322 N N . ASP B 1 50 ? -13.758 4.285 -2.754 1 96.44 50 ASP B N 1
ATOM 1323 C CA . ASP B 1 50 ? -15.062 4.555 -2.152 1 96.44 50 ASP B CA 1
ATOM 1324 C C . ASP B 1 50 ? -15.023 4.34 -0.642 1 96.44 50 ASP B C 1
ATOM 1326 O O . ASP B 1 50 ? -15.523 5.172 0.122 1 96.44 50 ASP B O 1
ATOM 1330 N N . VAL B 1 51 ? -14.445 3.291 -0.277 1 96.75 51 VAL B N 1
ATOM 1331 C CA . VAL B 1 51 ? -14.391 2.934 1.137 1 96.75 51 VAL B CA 1
ATOM 1332 C C . VAL B 1 51 ? -13.453 3.889 1.875 1 96.75 51 VAL B C 1
ATOM 1334 O O . VAL B 1 51 ? -13.812 4.43 2.924 1 96.75 51 VAL B O 1
ATOM 1337 N N . VAL B 1 52 ? -12.227 4.129 1.419 1 97 52 VAL B N 1
ATOM 1338 C CA . VAL B 1 52 ? -11.234 4.977 2.072 1 97 52 VAL B CA 1
ATOM 1339 C C . VAL B 1 52 ? -11.75 6.41 2.146 1 97 52 VAL B C 1
ATOM 1341 O O . VAL B 1 52 ? -11.461 7.129 3.109 1 97 52 VAL B O 1
ATOM 1344 N N . GLY B 1 53 ? -12.492 6.77 1.17 1 97 53 GLY B N 1
ATOM 1345 C CA . GLY B 1 53 ? -13.078 8.102 1.12 1 97 53 GLY B CA 1
ATOM 1346 C C . GLY B 1 53 ? -14 8.391 2.289 1 97 53 GLY B C 1
ATOM 1347 O O . GLY B 1 53 ? -14.312 9.547 2.568 1 97 53 GLY B O 1
ATOM 1348 N N . GLU B 1 54 ? -14.523 7.434 2.883 1 96.94 54 GLU B N 1
ATOM 1349 C CA . GLU B 1 54 ? -15.336 7.609 4.082 1 96.94 54 GLU B CA 1
ATOM 1350 C C . GLU B 1 54 ? -14.492 8.141 5.242 1 96.94 54 GLU B C 1
ATOM 1352 O O . GLU B 1 54 ? -15.008 8.836 6.121 1 96.94 54 GLU B O 1
ATOM 1357 N N . PHE B 1 55 ? -13.195 7.867 5.25 1 97.31 55 PHE B N 1
ATOM 1358 C CA . PHE B 1 55 ? -12.336 8.141 6.395 1 97.31 55 PHE B CA 1
ATOM 1359 C C . PHE B 1 55 ? -11.414 9.32 6.113 1 97.31 55 PHE B C 1
ATOM 1361 O O . PHE B 1 55 ? -10.992 10.023 7.035 1 97.31 55 PHE B O 1
ATOM 1368 N N . VAL B 1 56 ? -11.102 9.523 4.832 1 97.38 56 VAL B N 1
ATOM 1369 C CA . VAL B 1 56 ? -10.078 10.508 4.504 1 97.38 56 VAL B CA 1
ATOM 1370 C C . VAL B 1 56 ? -10.516 11.32 3.283 1 97.38 56 VAL B C 1
ATOM 1372 O O . VAL B 1 56 ? -11.352 10.867 2.498 1 97.38 56 VAL B O 1
ATOM 1375 N N . ASP B 1 57 ? -10.039 12.5 3.219 1 97.19 57 ASP B N 1
ATOM 1376 C CA . ASP B 1 57 ? -10.039 13.219 1.95 1 97.19 57 ASP B CA 1
ATOM 1377 C C . ASP B 1 57 ? -8.844 12.812 1.088 1 97.19 57 ASP B C 1
ATOM 1379 O O . ASP B 1 57 ? -7.691 13 1.487 1 97.19 57 ASP B O 1
ATOM 1383 N N . VAL B 1 58 ? -9.133 12.25 -0.014 1 96.75 58 VAL B N 1
ATOM 1384 C CA . VAL B 1 58 ? -8.094 11.742 -0.907 1 96.75 58 VAL B CA 1
ATOM 1385 C C . VAL B 1 58 ? -7.535 12.891 -1.751 1 96.75 58 VAL B C 1
ATOM 1387 O O . VAL B 1 58 ? -8.289 13.758 -2.199 1 96.75 58 VAL B O 1
ATOM 1390 N N . ASP B 1 59 ? -6.227 12.914 -1.91 1 95.69 59 ASP B N 1
ATOM 1391 C CA . ASP B 1 59 ? -5.621 13.875 -2.824 1 95.69 59 ASP B CA 1
ATOM 1392 C C . ASP B 1 59 ? -5.832 13.461 -4.277 1 95.69 59 ASP B C 1
ATOM 1394 O O . ASP B 1 59 ? -5.137 12.578 -4.785 1 95.69 59 ASP B O 1
ATOM 1398 N N . GLU B 1 60 ? -6.691 14.047 -4.906 1 92 60 GLU B N 1
ATOM 1399 C CA . GLU B 1 60 ? -7.09 13.664 -6.258 1 92 60 GLU B CA 1
ATOM 1400 C C . GLU B 1 60 ? -6.008 14.016 -7.273 1 92 60 GLU B C 1
ATOM 1402 O O . GLU B 1 60 ? -6.035 13.539 -8.406 1 92 60 GLU B O 1
ATOM 1407 N N . ALA B 1 61 ? -5.078 14.836 -6.848 1 93.5 61 ALA B N 1
ATOM 1408 C CA . ALA B 1 61 ? -3.992 15.227 -7.746 1 93.5 61 ALA B CA 1
ATOM 1409 C C . ALA B 1 61 ? -3.045 14.055 -7.996 1 93.5 61 ALA B C 1
ATOM 1411 O O . ALA B 1 61 ? -2.25 14.086 -8.938 1 93.5 61 ALA B O 1
ATOM 1412 N N . GLN B 1 62 ? -3.025 13.195 -7.18 1 94.19 62 GLN B N 1
ATOM 1413 C CA . GLN B 1 62 ? -2.215 11.992 -7.297 1 94.19 62 GLN B CA 1
ATOM 1414 C C . GLN B 1 62 ? -3.094 10.75 -7.41 1 94.19 62 GLN B C 1
ATOM 1416 O O . GLN B 1 62 ? -4.137 10.656 -6.758 1 94.19 62 GLN B O 1
ATOM 1421 N N . GLU B 1 63 ? -2.658 9.82 -8.211 1 91.56 63 GLU B N 1
ATOM 1422 C CA . GLU B 1 63 ? -3.453 8.609 -8.422 1 91.56 63 GLU B CA 1
ATOM 1423 C C . GLU B 1 63 ? -3.16 7.562 -7.352 1 91.56 63 GLU B C 1
ATOM 1425 O O . GLU B 1 63 ? -2.045 7.496 -6.828 1 91.56 63 GLU B O 1
ATOM 1430 N N . VAL B 1 64 ? -4.168 6.828 -7.121 1 94.31 64 VAL B N 1
ATOM 1431 C CA . VAL B 1 64 ? -3.984 5.629 -6.309 1 94.31 64 VAL B CA 1
ATOM 1432 C C . VAL B 1 64 ? -3.223 4.574 -7.109 1 94.31 64 VAL B C 1
ATOM 1434 O O . VAL B 1 64 ? -3.543 4.32 -8.273 1 94.31 64 VAL B O 1
ATOM 1437 N N . ASP B 1 65 ? -2.213 4.051 -6.508 1 94.38 65 ASP B N 1
ATOM 1438 C CA . ASP B 1 65 ? -1.397 3.047 -7.184 1 94.38 65 ASP B CA 1
ATOM 1439 C C . ASP B 1 65 ? -1.488 1.697 -6.477 1 94.38 65 ASP B C 1
ATOM 1441 O O . ASP B 1 65 ? -1.51 1.637 -5.242 1 94.38 65 ASP B O 1
ATOM 1445 N N . VAL B 1 66 ? -1.569 0.663 -7.277 1 96.19 66 VAL B N 1
ATOM 1446 C CA . VAL B 1 66 ? -1.539 -0.699 -6.754 1 96.19 66 VAL B CA 1
ATOM 1447 C C . VAL B 1 66 ? -0.366 -1.462 -7.363 1 96.19 66 VAL B C 1
ATOM 1449 O O . VAL B 1 66 ? -0.182 -1.456 -8.586 1 96.19 66 VAL B O 1
ATOM 1452 N N . SER B 1 67 ? 0.442 -2.004 -6.508 1 96.06 67 SER B N 1
ATOM 1453 C CA . SER B 1 67 ? 1.544 -2.84 -6.973 1 96.06 67 SER B CA 1
ATOM 1454 C C . SER B 1 67 ? 1.441 -4.254 -6.41 1 96.06 67 SER B C 1
ATOM 1456 O O . SER B 1 67 ? 0.824 -4.469 -5.367 1 96.06 67 SER B O 1
ATOM 1458 N N . MET B 1 68 ? 1.973 -5.145 -7.207 1 95.69 68 MET B N 1
ATOM 1459 C CA . MET B 1 68 ? 2.033 -6.547 -6.801 1 95.69 68 MET B CA 1
ATOM 1460 C C . MET B 1 68 ? 3.479 -7.027 -6.719 1 95.69 68 MET B C 1
ATOM 1462 O O . MET B 1 68 ? 4.281 -6.75 -7.613 1 95.69 68 MET B O 1
ATOM 1466 N N . ASN B 1 69 ? 3.795 -7.695 -5.59 1 95.12 69 ASN B N 1
ATOM 1467 C CA . ASN B 1 69 ? 5.102 -8.312 -5.414 1 95.12 69 ASN B CA 1
ATOM 1468 C C . ASN B 1 69 ? 4.98 -9.742 -4.887 1 95.12 69 ASN B C 1
ATOM 1470 O O . ASN B 1 69 ? 4.156 -10.016 -4.012 1 95.12 69 ASN B O 1
ATOM 1474 N N . THR B 1 70 ? 5.809 -10.562 -5.527 1 94.19 70 THR B N 1
ATOM 1475 C CA . THR B 1 70 ? 5.852 -11.953 -5.102 1 94.19 70 THR B CA 1
ATOM 1476 C C . THR B 1 70 ? 7.266 -12.344 -4.676 1 94.19 70 THR B C 1
ATOM 1478 O O . THR B 1 70 ? 8.234 -12.086 -5.395 1 94.19 70 THR B O 1
ATOM 1481 N N . ASP B 1 71 ? 7.285 -12.875 -3.451 1 89.25 71 ASP B N 1
ATOM 1482 C CA . ASP B 1 71 ? 8.602 -13.352 -3.041 1 89.25 71 ASP B CA 1
ATOM 1483 C C . ASP B 1 71 ? 8.5 -14.672 -2.283 1 89.25 71 ASP B C 1
ATOM 1485 O O . ASP B 1 71 ? 7.402 -15.125 -1.959 1 89.25 71 ASP B O 1
ATOM 1489 N N . GLU B 1 72 ? 9.586 -15.273 -2.121 1 85.88 72 GLU B N 1
ATOM 1490 C CA . GLU B 1 72 ? 9.641 -16.625 -1.572 1 85.88 72 GLU B CA 1
ATOM 1491 C C . GLU B 1 72 ? 9.234 -16.641 -0.101 1 85.88 72 GLU B C 1
ATOM 1493 O O . GLU B 1 72 ? 8.617 -17.609 0.369 1 85.88 72 GLU B O 1
ATOM 1498 N N . GLU B 1 73 ? 9.547 -15.68 0.551 1 86.25 73 GLU B N 1
ATOM 1499 C CA . GLU B 1 73 ? 9.352 -15.672 1.998 1 86.25 73 GLU B CA 1
ATOM 1500 C C . GLU B 1 73 ? 7.918 -15.312 2.363 1 86.25 73 GLU B C 1
ATOM 1502 O O . GLU B 1 73 ? 7.301 -15.961 3.209 1 86.25 73 GLU B O 1
ATOM 1507 N N . PHE B 1 74 ? 7.301 -14.367 1.618 1 88.62 74 PHE B N 1
ATOM 1508 C CA . PHE B 1 74 ? 6.035 -13.82 2.092 1 88.62 74 PHE B CA 1
ATOM 1509 C C . PHE B 1 74 ? 4.914 -14.117 1.104 1 88.62 74 PHE B C 1
ATOM 1511 O O . PHE B 1 74 ? 3.75 -13.812 1.369 1 88.62 74 PHE B O 1
ATOM 1518 N N . GLY B 1 75 ? 5.273 -14.727 0.045 1 93.31 75 GLY B N 1
ATOM 1519 C CA . GLY B 1 75 ? 4.262 -14.953 -0.975 1 93.31 75 GLY B CA 1
ATOM 1520 C C . GLY B 1 75 ? 3.92 -13.703 -1.767 1 93.31 75 GLY B C 1
ATOM 1521 O O . GLY B 1 75 ? 4.801 -12.898 -2.076 1 93.31 75 GLY B O 1
ATOM 1522 N N . THR B 1 76 ? 2.682 -13.641 -2.152 1 96.31 76 THR B N 1
ATOM 1523 C CA . THR B 1 76 ? 2.277 -12.5 -2.975 1 96.31 76 THR B CA 1
ATOM 1524 C C . THR B 1 76 ? 1.584 -11.438 -2.125 1 96.31 76 THR B C 1
ATOM 1526 O O . THR B 1 76 ? 0.711 -11.758 -1.315 1 96.31 76 THR B O 1
ATOM 1529 N N . MET B 1 77 ? 2.092 -10.164 -2.344 1 96.94 77 MET B N 1
ATOM 1530 C CA . MET B 1 77 ? 1.521 -9.016 -1.646 1 96.94 77 MET B CA 1
ATOM 1531 C C . MET B 1 77 ? 1.022 -7.973 -2.637 1 96.94 77 MET B C 1
ATOM 1533 O O . MET B 1 77 ? 1.693 -7.68 -3.629 1 96.94 77 MET B O 1
ATOM 1537 N N . TYR B 1 78 ? -0.184 -7.496 -2.383 1 97.56 78 TYR B N 1
ATOM 1538 C CA . TYR B 1 78 ? -0.619 -6.262 -3.029 1 97.56 78 TYR B CA 1
ATOM 1539 C C . TYR B 1 78 ? -0.344 -5.055 -2.141 1 97.56 78 TYR B C 1
ATOM 1541 O O . TYR B 1 78 ? -0.606 -5.09 -0.936 1 97.56 78 TYR B O 1
ATOM 1549 N N . ALA B 1 79 ? 0.214 -4.07 -2.674 1 97.62 79 ALA B N 1
ATOM 1550 C CA . ALA B 1 79 ? 0.441 -2.799 -1.989 1 97.62 79 ALA B CA 1
ATOM 1551 C C . ALA B 1 79 ? -0.347 -1.672 -2.65 1 97.62 79 ALA B C 1
ATOM 1553 O O . ALA B 1 79 ? -0.156 -1.383 -3.834 1 97.62 79 ALA B O 1
ATOM 1554 N N . VAL B 1 80 ? -1.179 -1.069 -1.86 1 97.69 80 VAL B N 1
ATOM 1555 C CA . VAL B 1 80 ? -1.992 0.036 -2.355 1 97.69 80 VAL B CA 1
ATOM 1556 C C . VAL B 1 80 ? -1.505 1.35 -1.749 1 97.69 80 VAL B C 1
ATOM 1558 O O . VAL B 1 80 ? -1.427 1.485 -0.525 1 97.69 80 VAL B O 1
ATOM 1561 N N . SER B 1 81 ? -1.192 2.258 -2.633 1 97.44 81 SER B N 1
ATOM 1562 C CA . SER B 1 81 ? -0.74 3.58 -2.207 1 97.44 81 SER B CA 1
ATOM 1563 C C . SER B 1 81 ? -1.811 4.637 -2.455 1 97.44 81 SER B C 1
ATOM 1565 O O . SER B 1 81 ? -2.23 4.848 -3.596 1 97.44 81 SER B O 1
ATOM 1567 N N . ILE B 1 82 ? -2.201 5.285 -1.393 1 97.69 82 ILE B N 1
ATOM 1568 C CA . ILE B 1 82 ? -3.316 6.223 -1.446 1 97.69 82 ILE B CA 1
ATOM 1569 C C . ILE B 1 82 ? -2.85 7.602 -0.985 1 97.69 82 ILE B C 1
ATOM 1571 O O . ILE B 1 82 ? -2.494 7.785 0.181 1 97.69 82 ILE B O 1
ATOM 1575 N N . PRO B 1 83 ? -2.91 8.594 -1.837 1 97.38 83 PRO B N 1
ATOM 1576 C CA . PRO B 1 83 ? -2.596 9.961 -1.41 1 97.38 83 PRO B CA 1
ATOM 1577 C C . PRO B 1 83 ? -3.701 10.586 -0.563 1 97.38 83 PRO B C 1
ATOM 1579 O O . PRO B 1 83 ? -4.859 10.617 -0.985 1 97.38 83 PRO B O 1
ATOM 1582 N N . VAL B 1 84 ? -3.287 11.086 0.559 1 97.44 84 VAL B N 1
ATOM 1583 C CA . VAL B 1 84 ? -4.273 11.57 1.522 1 97.44 84 VAL B CA 1
ATOM 1584 C C . VAL B 1 84 ? -4.035 13.047 1.815 1 97.44 84 VAL B C 1
ATOM 1586 O O . VAL B 1 84 ? -2.896 13.469 2.037 1 97.44 84 VAL B O 1
ATOM 1589 N N . LYS B 1 85 ? -5.133 13.82 1.809 1 95.94 85 LYS B N 1
ATOM 1590 C CA . LYS B 1 85 ? -5.062 15.227 2.182 1 95.94 85 LYS B CA 1
ATOM 1591 C C . LYS B 1 85 ? -5.25 15.406 3.686 1 95.94 85 LYS B C 1
ATOM 1593 O O . LYS B 1 85 ? -4.531 16.188 4.316 1 95.94 85 LYS B O 1
ATOM 1598 N N . ARG B 1 86 ? -6.184 14.773 4.172 1 96.62 86 ARG B N 1
ATOM 1599 C CA . ARG B 1 86 ? -6.473 14.844 5.598 1 96.62 86 ARG B CA 1
ATOM 1600 C C . ARG B 1 86 ? -7.438 13.734 6.016 1 96.62 86 ARG B C 1
ATOM 1602 O O . ARG B 1 86 ? -8.172 13.203 5.184 1 96.62 86 ARG B O 1
ATOM 1609 N N . VAL B 1 87 ? -7.336 13.391 7.219 1 96.94 87 VAL B N 1
ATOM 1610 C CA . VAL B 1 87 ? -8.312 12.477 7.809 1 96.94 87 VAL B CA 1
ATOM 1611 C C . VAL B 1 87 ? -9.555 13.258 8.234 1 96.94 87 VAL B C 1
ATOM 1613 O O . VAL B 1 87 ? -9.453 14.375 8.75 1 96.94 87 VAL B O 1
ATOM 1616 N N . LYS B 1 88 ? -10.734 12.625 8 1 96.44 88 LYS B N 1
ATOM 1617 C CA . LYS B 1 88 ? -11.977 13.273 8.414 1 96.44 88 LYS B CA 1
ATOM 1618 C C . LYS B 1 88 ? -12.07 13.367 9.938 1 96.44 88 LYS B C 1
ATOM 1620 O O . LYS B 1 88 ? -11.648 12.453 10.648 1 96.44 88 LYS B O 1
ATOM 1625 N N . ALA B 1 89 ? -12.68 14.383 10.445 1 92.5 89 ALA B N 1
ATOM 1626 C CA . ALA B 1 89 ? -12.68 14.773 11.852 1 92.5 89 ALA B CA 1
ATOM 1627 C C . ALA B 1 89 ? -13.188 13.641 12.742 1 92.5 89 ALA B C 1
ATOM 1629 O O . ALA B 1 89 ? -12.664 13.422 13.836 1 92.5 89 ALA B O 1
ATOM 1630 N N . GLU B 1 90 ? -14.141 12.914 12.242 1 92.44 90 GLU B N 1
ATOM 1631 C CA . GLU B 1 90 ? -14.742 11.828 13.008 1 92.44 90 GLU B CA 1
ATOM 1632 C C . GLU B 1 90 ? -13.758 10.688 13.227 1 92.44 90 GLU B C 1
ATOM 1634 O O . GLU B 1 90 ? -13.938 9.875 14.141 1 92.44 90 GLU B O 1
ATOM 1639 N N . TYR B 1 91 ? -12.719 10.688 12.445 1 94.44 91 TYR B N 1
ATOM 1640 C CA . TYR B 1 91 ? -11.852 9.508 12.461 1 94.44 91 TYR B CA 1
ATOM 1641 C C . TYR B 1 91 ? -10.43 9.883 12.852 1 94.44 91 TYR B C 1
ATOM 1643 O O . TYR B 1 91 ? -9.547 9.031 12.891 1 94.44 91 TYR B O 1
ATOM 1651 N N . ASP B 1 92 ? -10.242 11.094 13.172 1 90.94 92 ASP B N 1
ATOM 1652 C CA . ASP B 1 92 ? -8.883 11.57 13.445 1 90.94 92 ASP B CA 1
ATOM 1653 C C . ASP B 1 92 ? -8.398 11.094 14.805 1 90.94 92 ASP B C 1
ATOM 1655 O O . ASP B 1 92 ? -9.18 10.547 15.594 1 90.94 92 ASP B O 1
ATOM 1659 N N . ALA B 1 93 ? -7.168 11.109 15.109 1 87.25 93 ALA B N 1
ATOM 1660 C CA . ALA B 1 93 ? -6.516 10.578 16.297 1 87.25 93 ALA B CA 1
ATOM 1661 C C . ALA B 1 93 ? -6.938 11.352 17.547 1 87.25 93 ALA B C 1
ATOM 1663 O O . ALA B 1 93 ? -6.91 10.812 18.656 1 87.25 93 ALA B O 1
ATOM 1664 N N . GLU B 1 94 ? -7.293 12.578 17.391 1 80.69 94 GLU B N 1
ATOM 1665 C CA . GLU B 1 94 ? -7.703 13.414 18.531 1 80.69 94 GLU B CA 1
ATOM 1666 C C . GLU B 1 94 ? -9.016 12.922 19.125 1 80.69 94 GLU B C 1
ATOM 1668 O O . GLU B 1 94 ? -9.242 13.031 20.328 1 80.69 94 GLU B O 1
ATOM 1673 N N . ASN B 1 95 ? -9.82 12.414 18.25 1 72.25 95 ASN B N 1
ATOM 1674 C CA . ASN B 1 95 ? -11.117 11.938 18.734 1 72.25 95 ASN B CA 1
ATOM 1675 C C . ASN B 1 95 ? -10.969 10.773 19.703 1 72.25 95 ASN B C 1
ATOM 1677 O O . ASN B 1 95 ? -11.734 10.648 20.656 1 72.25 95 ASN B O 1
ATOM 1681 N N . ASP B 1 96 ? -9.961 9.938 19.562 1 65.81 96 ASP B N 1
ATOM 1682 C CA . ASP B 1 96 ? -9.758 8.898 20.578 1 65.81 96 ASP B CA 1
ATOM 1683 C C . ASP B 1 96 ? -9.234 9.5 21.875 1 65.81 96 ASP B C 1
ATOM 1685 O O . ASP B 1 96 ? -9.609 9.047 22.969 1 65.81 96 ASP B O 1
ATOM 1689 N N . ALA B 1 97 ? -8.398 10.531 21.719 1 61.12 97 ALA B N 1
ATOM 1690 C CA . ALA B 1 97 ? -7.848 11.164 22.922 1 61.12 97 ALA B CA 1
ATOM 1691 C C . ALA B 1 97 ? -8.945 11.883 23.703 1 61.12 97 ALA B C 1
ATOM 1693 O O . ALA B 1 97 ? -8.984 11.797 24.938 1 61.12 97 ALA B O 1
ATOM 1694 N N . TYR B 1 98 ? -9.734 12.523 23.031 1 60.94 98 TYR B N 1
ATOM 1695 C CA . TYR B 1 98 ? -10.828 13.266 23.656 1 60.94 98 TYR B CA 1
ATOM 1696 C C . TYR B 1 98 ? -11.844 12.32 24.281 1 60.94 98 TYR B C 1
ATOM 1698 O O . TYR B 1 98 ? -12.383 12.602 25.359 1 60.94 98 TYR B O 1
ATOM 1706 N N . MET B 1 99 ? -11.992 11.273 23.547 1 60.94 99 MET B N 1
ATOM 1707 C CA . MET B 1 99 ? -12.945 10.305 24.078 1 60.94 99 MET B CA 1
ATOM 1708 C C . MET B 1 99 ? -12.391 9.617 25.312 1 60.94 99 MET B C 1
ATOM 1710 O O . MET B 1 99 ? -13.117 9.391 26.281 1 60.94 99 MET B O 1
ATOM 1714 N N . MET B 1 100 ? -11.164 9.367 25.172 1 59.97 100 MET B N 1
ATOM 1715 C CA . MET B 1 100 ? -10.547 8.742 26.344 1 59.97 100 MET B CA 1
ATOM 1716 C C . MET B 1 100 ? -10.516 9.695 27.516 1 59.97 100 MET B C 1
ATOM 1718 O O . MET B 1 100 ? -10.703 9.289 28.672 1 59.97 100 MET B O 1
ATOM 1722 N N . GLY B 1 101 ? -10.133 10.984 27.25 1 56.22 101 GLY B N 1
ATOM 1723 C CA . GLY B 1 101 ? -10.148 11.992 28.297 1 56.22 101 GLY B CA 1
ATOM 1724 C C . GLY B 1 101 ? -11.539 12.227 28.875 1 56.22 101 GLY B C 1
ATOM 1725 O O . GLY B 1 101 ? -11.695 12.406 30.078 1 56.22 101 GLY B O 1
ATOM 1726 N N . ALA B 1 102 ? -12.477 12.297 28 1 58.94 102 ALA B N 1
ATOM 1727 C CA . ALA B 1 102 ? -13.852 12.492 28.453 1 58.94 102 ALA B CA 1
ATOM 1728 C C . ALA B 1 102 ? -14.289 11.352 29.375 1 58.94 102 ALA B C 1
ATOM 1730 O O . ALA B 1 102 ? -15.008 11.57 30.344 1 58.94 102 ALA B O 1
ATOM 1731 N N . GLN B 1 103 ? -13.805 10.211 28.984 1 55.97 103 GLN B N 1
ATOM 1732 C CA . GLN B 1 103 ? -14.156 9.094 29.859 1 55.97 103 GLN B CA 1
ATOM 1733 C C . GLN B 1 103 ? -13.477 9.211 31.219 1 55.97 103 GLN B C 1
ATOM 1735 O O . GLN B 1 103 ? -14.062 8.859 32.25 1 55.97 103 GLN B O 1
ATOM 1740 N N . PHE B 1 104 ? -12.312 9.797 31.172 1 57.38 104 PHE B N 1
ATOM 1741 C CA . PHE B 1 104 ? -11.578 9.945 32.438 1 57.38 104 PHE B CA 1
ATOM 1742 C C . PHE B 1 104 ? -12.195 11.031 33.312 1 57.38 104 PHE B C 1
ATOM 1744 O O . PHE B 1 104 ? -12.242 10.906 34.531 1 57.38 104 PHE B O 1
ATOM 1751 N N . VAL B 1 105 ? -12.664 12.086 32.688 1 57.66 105 VAL B N 1
ATOM 1752 C CA . VAL B 1 105 ? -13.258 13.188 33.438 1 57.66 105 VAL B CA 1
ATOM 1753 C C . VAL B 1 105 ? -14.555 12.719 34.094 1 57.66 105 VAL B C 1
ATOM 1755 O O . VAL B 1 105 ? -14.82 13.055 35.25 1 57.66 105 VAL B O 1
ATOM 1758 N N . TYR B 1 106 ? -15.273 11.922 33.406 1 57.31 106 TYR B N 1
ATOM 1759 C CA . TYR B 1 106 ? -16.547 11.492 33.969 1 57.31 106 TYR B CA 1
ATOM 1760 C C . TYR B 1 106 ? -16.312 10.547 35.125 1 57.31 106 TYR B C 1
ATOM 1762 O O . TYR B 1 106 ? -17.109 10.508 36.094 1 57.31 106 TYR B O 1
ATOM 1770 N N . ASP B 1 107 ? -15.227 9.812 35 1 55.56 107 ASP B N 1
ATOM 1771 C CA . ASP B 1 107 ? -15.008 8.867 36.094 1 55.56 107 ASP B CA 1
ATOM 1772 C C . ASP B 1 107 ? -14.516 9.578 37.344 1 55.56 107 ASP B C 1
ATOM 1774 O O . ASP B 1 107 ? -14.836 9.164 38.469 1 55.56 107 ASP B O 1
ATOM 1778 N N . ASP B 1 108 ? -13.883 10.703 37.094 1 53.09 108 ASP B N 1
ATOM 1779 C CA . ASP B 1 108 ? -13.344 11.398 38.25 1 53.09 108 ASP B CA 1
ATOM 1780 C C . ASP B 1 108 ? -14.414 12.273 38.906 1 53.09 108 ASP B C 1
ATOM 1782 O O . ASP B 1 108 ? -14.289 12.633 40.094 1 53.09 108 ASP B O 1
ATOM 1786 N N . GLU B 1 109 ? -15.398 12.609 38.125 1 49.78 109 GLU B N 1
ATOM 1787 C CA . GLU B 1 109 ? -16.422 13.453 38.75 1 49.78 109 GLU B CA 1
ATOM 1788 C C . GLU B 1 109 ? -17.203 12.688 39.812 1 49.78 109 GLU B C 1
ATOM 1790 O O . GLU B 1 109 ? -17.781 13.297 40.719 1 49.78 109 GLU B O 1
ATOM 1795 N N . ASP B 1 110 ? -17.25 11.375 39.75 1 49.84 110 ASP B N 1
ATOM 1796 C CA . ASP B 1 110 ? -18.016 10.68 40.781 1 49.84 110 ASP B CA 1
ATOM 1797 C C . ASP B 1 110 ? -17.234 10.609 42.094 1 49.84 110 ASP B C 1
ATOM 1799 O O . ASP B 1 110 ? -17.797 10.25 43.125 1 49.84 110 ASP B O 1
ATOM 1803 N N . VAL B 1 111 ? -15.945 10.867 42.094 1 47.03 111 VAL B N 1
ATOM 1804 C CA . VAL B 1 111 ? -15.195 10.695 43.344 1 47.03 111 VAL B CA 1
ATOM 1805 C C . VAL B 1 111 ? -15.398 11.922 44.219 1 47.03 111 VAL B C 1
ATOM 1807 O O . VAL B 1 111 ? -15.18 11.859 45.438 1 47.03 111 VAL B O 1
ATOM 1810 N N . TRP B 1 112 ? -15.539 13.164 43.719 1 48.78 112 TRP B N 1
ATOM 1811 C CA . TRP B 1 112 ? -15.547 14.312 44.625 1 48.78 112 TRP B CA 1
ATOM 1812 C C . TRP B 1 112 ? -16.906 14.469 45.281 1 48.78 112 TRP B C 1
ATOM 1814 O O . TRP B 1 112 ? -17.094 15.344 46.125 1 48.78 112 TRP B O 1
ATOM 1824 N N . ALA B 1 113 ? -18.016 13.844 44.781 1 48.03 113 ALA B N 1
ATOM 1825 C CA . ALA B 1 113 ? -19.312 14.164 45.344 1 48.03 113 ALA B CA 1
ATOM 1826 C C . ALA B 1 113 ? -19.5 13.531 46.719 1 48.03 113 ALA B C 1
ATOM 1828 O O . ALA B 1 113 ? -20.406 13.891 47.469 1 48.03 113 ALA B O 1
ATOM 1829 N N . GLU B 1 114 ? -18.703 12.484 47.031 1 42.03 114 GLU B N 1
ATOM 1830 C CA . GLU B 1 114 ? -19.109 11.836 48.281 1 42.03 114 GLU B CA 1
ATOM 1831 C C . GLU B 1 114 ? -18.703 12.664 49.5 1 42.03 114 GLU B C 1
ATOM 1833 O O . GLU B 1 114 ? -19.062 12.328 50.625 1 42.03 114 GLU B O 1
ATOM 1838 N N . GLU B 1 115 ? -17.781 13.547 49.375 1 39.09 115 GLU B N 1
ATOM 1839 C CA . GLU B 1 115 ? -17.375 14.016 50.688 1 39.09 115 GLU B CA 1
ATOM 1840 C C . GLU B 1 115 ? -18.391 15.008 51.25 1 39.09 115 GLU B C 1
ATOM 1842 O O . GLU B 1 115 ? -18.188 15.562 52.344 1 39.09 115 GLU B O 1
ATOM 1847 N N . ASP B 1 116 ? -19.609 15.203 50.75 1 32.03 116 ASP B N 1
ATOM 1848 C CA . ASP B 1 116 ? -20.453 15.898 51.75 1 32.03 116 ASP B CA 1
ATOM 1849 C C . ASP B 1 116 ? -21.047 14.914 52.75 1 32.03 116 ASP B C 1
ATOM 1851 O O . ASP B 1 116 ? -21.391 13.789 52.406 1 32.03 116 ASP B O 1
#

Foldseek 3Di:
DVVVVCVVCPDDPVNVVVVVVVVVVVQVVLVVVVDDDPVVVVVVLVVVCVVVVVFFAFDPVDDKDWDWDADDPPGIDIDIDTHTDGTDPCRDPVVVVVVVVVVVVVVVVVVPPPPD/DVVVVCVVCPDDPVRVVVVVVVVVVVQVVLVVVVDDDPVVVVVVLVVVCVVVVVFFAFDPVDDKDWDWDADDPPGIDIDIDTHTDGTDPCRDPVVVVVVVVVVVVVVVVVVPPPPD

Secondary structure (DSSP, 8-state):
-HHHHHHHSPPPHHHHHHHHHHHHHHHHHHHHHT-B-HHHHHHHHHHHHHHHTTTEEE-TTS--EEEEEEETTTEEEEEEEEEEEEE-GGGBHHHHHHHHHHHHHHHHHTTSGGG-/-HHHHHHHSPPPHHHHHHHHHHHHHHHHHHHHHTPBPHHHHHHHHHHHHHHHTTTEEE-TTS--EEEEEEETTTEEEEEEEEEEEEE-GGGBHHHHHHHHHHHHHHHHHTTSGGG-

Sequence (232 aa):
MHMAYRIFFPPSAEDTARMEAKKRLRMILVADRCTMSETSMDAMKMKIMDVVGEFVDVDEAQEVDVSMNTDEEFGTMYAVSIPVKRVKAEYDAENDAYMMGAQFVYDDEDVWAEEDMHMAYRIFFPPSAEDTARMEAKKRLRMILVADRCTMSETSMDAMKMKIMDVVGEFVDVDEAQEVDVSMNTDEEFGTMYAVSIPVKRVKAEYDAENDAYMMGAQFVYDDEDVWAEED

Solvent-accessible surface area (backbone atoms only — not comparable to full-atom values): 12694 Å² total; per-residue (Å²): 116,71,69,62,47,46,73,76,54,56,79,46,70,66,53,52,49,52,53,49,48,52,51,49,51,53,48,51,56,48,44,56,42,51,35,57,17,71,68,44,47,51,52,51,51,52,54,46,48,58,57,49,47,75,46,28,44,64,33,79,91,46,74,73,44,77,45,78,48,68,45,90,88,76,40,33,33,38,37,36,37,39,35,43,63,27,35,34,74,90,33,19,40,60,49,52,51,50,49,52,47,51,53,50,53,59,61,53,58,66,64,69,65,62,78,111,114,70,68,63,48,46,72,76,55,56,79,45,69,66,53,54,49,52,54,49,49,52,52,50,51,54,50,51,53,50,45,56,42,51,34,57,17,71,67,42,45,50,52,50,52,52,54,45,48,58,58,51,49,74,46,28,43,65,32,80,90,45,74,72,44,76,46,78,48,69,46,90,88,76,38,34,33,38,38,36,37,40,34,42,62,26,36,34,74,90,32,18,38,60,50,54,52,50,48,52,47,51,52,49,51,59,59,52,57,65,63,68,64,63,78,113

pLDDT: mean 84.92, std 16.52, range [31.55, 97.69]

Nearest PDB structures (foldseek):
  2iu7-assembly1_J  TM=4.532E-01  e=5.382E-01  Escherichia coli
  2ivb-assembly1_C  TM=4.391E-01  e=5.734E-01  Escherichia coli
  2iu7-assembly1_I  TM=4.253E-01  e=7.388E-01  Escherichia coli
  6uhw-assembly1_B  TM=3.026E-01  e=1.911E+00  Burkholderia pseudomallei 1710b
  2iu7-assembly1_J  TM=4.513E-01  e=5.328E-01  Escherichia coli

Organism: Ostreococcus tauri (NCBI:txid70448)

InterPro domains:
  IPR005527 Cell division topological specificity factor MinE [PF03776] (20-85)
  IPR036707 Cell division topological specificity factor MinE superfamily [G3DSA:3.30.1070.10] (1-86)